Protein AF-A0A6J6EQ48-F1 (afdb_monomer_lite)

Radius of gyration: 20.59 Å; chains: 1; bounding box: 47×44×62 Å

pLDDT: mean 80.86, std 14.82, range [33.44, 96.44]

Organism: NCBI:txid449393

Sequence (228 aa):
MLDKAIVNAVLRVTPSAVLAGAPQIEVLQRLPYWIDGDTYVVQLGDLYSGENRRFVIDIPVPAMAALGLATIADITIEYLDLAQRQEISVSMPVNINVVPGDVASGRVPDPIVRAERLILEAQTAKSLAVEELRNGKIKEASGRLKGTAATLRREASLIPVTDERSAQSLEIIRAEADEIDVLAATAENEDIQYSSKRMTESYSRKTRSRNIRNQEIDPTINPDDYIN

Structure (mmCIF, N/CA/C/O backbone):
data_AF-A0A6J6EQ48-F1
#
_entry.id   AF-A0A6J6EQ48-F1
#
loop_
_atom_site.group_PDB
_atom_site.id
_atom_site.type_symbol
_atom_site.label_atom_id
_atom_site.label_alt_id
_atom_site.label_comp_id
_atom_site.label_asym_id
_atom_site.label_entity_id
_atom_site.label_seq_id
_atom_site.pdbx_PDB_ins_code
_atom_site.Cartn_x
_atom_site.Cartn_y
_atom_site.Cartn_z
_atom_site.occupancy
_atom_site.B_iso_or_equiv
_atom_site.auth_seq_id
_atom_site.auth_comp_id
_atom_site.auth_asym_id
_atom_site.auth_atom_id
_atom_site.pdbx_PDB_model_num
ATOM 1 N N . MET A 1 1 ? -20.145 14.637 -16.962 1.00 49.31 1 MET A N 1
ATOM 2 C CA . MET A 1 1 ? -18.816 15.115 -16.528 1.00 49.31 1 MET A CA 1
ATOM 3 C C . MET A 1 1 ? -18.637 14.714 -15.075 1.00 49.31 1 MET A C 1
ATOM 5 O O . MET A 1 1 ? -19.635 14.616 -14.376 1.00 49.31 1 MET A O 1
ATOM 9 N N . LEU A 1 2 ? -17.411 14.404 -14.653 1.00 57.38 2 LEU A N 1
ATOM 10 C CA . LEU A 1 2 ? -17.099 14.134 -13.249 1.00 57.38 2 LEU A CA 1
ATOM 11 C C . LEU A 1 2 ? -17.068 15.474 -12.509 1.00 57.38 2 LEU A C 1
ATOM 13 O O . LEU A 1 2 ? -16.137 16.254 -12.702 1.00 57.38 2 LEU A O 1
ATOM 17 N N . ASP A 1 3 ? -18.088 15.747 -11.700 1.00 82.06 3 ASP A N 1
ATOM 18 C CA . ASP A 1 3 ? -18.120 16.947 -10.867 1.00 82.06 3 ASP A CA 1
ATOM 19 C C . ASP A 1 3 ? -17.297 16.713 -9.600 1.00 82.06 3 ASP A C 1
ATOM 21 O O . ASP A 1 3 ? -17.358 15.642 -8.984 1.00 82.06 3 ASP A O 1
ATOM 25 N N . LYS A 1 4 ? -16.494 17.712 -9.222 1.00 85.44 4 LYS A N 1
ATOM 26 C CA . LYS A 1 4 ? -15.763 17.688 -7.953 1.00 85.44 4 LYS A CA 1
ATOM 27 C C . LYS A 1 4 ? -16.796 17.610 -6.826 1.00 85.44 4 LYS A C 1
ATOM 29 O O . LYS A 1 4 ? -17.676 18.464 -6.762 1.00 85.44 4 LYS A O 1
ATOM 34 N N . ALA A 1 5 ? -16.699 16.588 -5.980 1.00 87.69 5 ALA A N 1
ATOM 35 C CA . ALA A 1 5 ? -17.684 16.319 -4.933 1.00 87.69 5 ALA A CA 1
ATOM 36 C C . ALA A 1 5 ? -17.173 16.759 -3.558 1.00 87.69 5 ALA A C 1
ATOM 38 O O . ALA A 1 5 ? -17.905 17.394 -2.801 1.00 87.69 5 ALA A O 1
ATOM 39 N N . ILE A 1 6 ? -15.901 16.473 -3.269 1.00 90.75 6 ILE A N 1
ATOM 40 C CA . ILE A 1 6 ? -15.257 16.847 -2.009 1.00 90.75 6 ILE A CA 1
ATOM 41 C C . ILE A 1 6 ? -13.895 17.489 -2.261 1.00 90.75 6 ILE A C 1
ATOM 43 O O . ILE A 1 6 ? -13.199 17.162 -3.228 1.00 90.75 6 ILE A O 1
ATOM 47 N N . VAL A 1 7 ? -13.528 18.427 -1.393 1.00 92.75 7 VAL A N 1
ATOM 48 C CA . VAL A 1 7 ? -12.301 19.227 -1.509 1.00 92.75 7 VAL A CA 1
ATOM 49 C C . VAL A 1 7 ? -11.461 19.060 -0.262 1.00 92.75 7 VAL A C 1
ATOM 51 O O . VAL A 1 7 ? -12.002 18.951 0.839 1.00 92.75 7 VAL A O 1
ATOM 54 N N . ASN A 1 8 ? -10.141 19.100 -0.450 1.00 90.19 8 ASN A N 1
ATOM 55 C CA . ASN A 1 8 ? -9.173 19.128 0.642 1.00 90.19 8 ASN A CA 1
ATOM 56 C C . ASN A 1 8 ? -9.377 17.979 1.644 1.00 90.19 8 ASN A C 1
ATOM 58 O O . ASN A 1 8 ? -9.383 18.197 2.851 1.00 90.19 8 ASN A O 1
ATOM 62 N N . ALA A 1 9 ? -9.580 16.762 1.137 1.00 93.38 9 ALA A N 1
ATOM 63 C CA . ALA A 1 9 ? -9.682 15.593 1.988 1.00 93.38 9 ALA A CA 1
ATOM 64 C C . ALA A 1 9 ? -8.328 15.310 2.652 1.00 93.38 9 ALA A C 1
ATOM 66 O O . ALA A 1 9 ? -7.280 15.266 1.992 1.00 93.38 9 ALA A O 1
ATOM 67 N N . VAL A 1 10 ? -8.371 15.103 3.961 1.00 94.69 10 VAL A N 1
ATOM 68 C CA . VAL A 1 10 ? -7.231 14.823 4.826 1.00 94.69 10 VAL A CA 1
ATOM 69 C C . VAL A 1 10 ? -7.539 13.569 5.625 1.00 94.69 10 VAL A C 1
ATOM 71 O O . VAL A 1 10 ? -8.628 13.409 6.169 1.00 94.69 10 VAL A O 1
ATOM 74 N N . LEU A 1 11 ? -6.566 12.671 5.690 1.00 93.88 11 LEU A N 1
ATOM 75 C CA . LEU A 1 11 ? -6.608 11.477 6.517 1.00 93.88 11 LEU A CA 1
ATOM 76 C C . LEU A 1 11 ? -5.692 11.683 7.719 1.00 93.88 11 LEU A C 1
ATOM 78 O O . LEU A 1 11 ? -4.502 11.938 7.560 1.00 93.88 11 LEU A O 1
ATOM 82 N N . ARG A 1 12 ? -6.242 11.542 8.917 1.00 93.88 12 ARG A N 1
ATOM 83 C CA . ARG A 1 12 ? -5.520 11.572 10.184 1.00 93.88 12 ARG A CA 1
ATOM 84 C C . ARG A 1 12 ? -5.476 10.171 10.768 1.00 93.88 12 ARG A C 1
ATOM 86 O O . ARG A 1 12 ? -6.513 9.520 10.867 1.00 93.88 12 ARG A O 1
ATOM 93 N N . VAL A 1 13 ? -4.294 9.717 11.164 1.00 92.38 13 VAL A N 1
ATOM 94 C CA . VAL A 1 13 ? -4.116 8.459 11.894 1.00 92.38 13 VAL A CA 1
ATOM 95 C C . VAL A 1 13 ? -3.432 8.759 13.214 1.00 92.38 13 VAL A C 1
ATOM 97 O O . VAL A 1 13 ? -2.280 9.187 13.230 1.00 92.38 13 VAL A O 1
ATOM 100 N N . THR A 1 14 ? -4.139 8.540 14.314 1.00 91.88 14 THR A N 1
ATOM 101 C CA . THR A 1 14 ? -3.633 8.770 15.667 1.00 91.88 14 THR A CA 1
ATOM 102 C C . THR A 1 14 ? -3.380 7.414 16.323 1.00 91.88 14 THR A C 1
ATOM 104 O O . THR A 1 14 ? -4.340 6.720 16.658 1.00 91.88 14 THR A O 1
ATOM 107 N N . PRO A 1 15 ? -2.118 6.980 16.485 1.00 90.44 15 PRO A N 1
ATOM 108 C CA . PRO A 1 15 ? -1.777 5.772 17.221 1.00 90.44 15 PRO A CA 1
ATOM 109 C C . PRO A 1 15 ? -2.259 5.858 18.670 1.00 90.44 15 PRO A C 1
ATOM 111 O O . PRO A 1 15 ? -2.182 6.899 19.319 1.00 90.44 15 PRO A O 1
ATOM 114 N N . SER A 1 16 ? -2.713 4.731 19.204 1.00 88.62 16 SER A N 1
ATOM 115 C CA . SER A 1 16 ? -2.980 4.589 20.632 1.00 88.62 16 SER A CA 1
ATOM 116 C C . SER A 1 16 ? -1.672 4.519 21.426 1.00 88.62 16 SER A C 1
ATOM 118 O O . SER A 1 16 ? -0.626 4.118 20.909 1.00 88.62 16 SER A O 1
ATOM 120 N N . ALA A 1 17 ? -1.749 4.776 22.733 1.00 82.00 17 ALA A N 1
ATOM 121 C CA . ALA A 1 17 ? -0.614 4.616 23.644 1.00 82.00 17 ALA A CA 1
ATOM 122 C C . ALA A 1 17 ? -0.036 3.183 23.673 1.00 82.00 17 ALA A C 1
ATOM 124 O O . ALA A 1 17 ? 1.108 2.991 24.077 1.00 82.00 17 ALA A O 1
ATOM 125 N N . VAL A 1 18 ? -0.793 2.173 23.224 1.00 78.00 18 VAL A N 1
ATOM 126 C CA . VAL A 1 18 ? -0.324 0.779 23.124 1.00 78.00 18 VAL A CA 1
ATOM 127 C C . VAL A 1 18 ? 0.777 0.629 22.067 1.00 78.00 18 VAL A C 1
ATOM 129 O O . VAL A 1 18 ? 1.609 -0.270 22.168 1.00 78.00 18 VAL A O 1
ATOM 132 N N . LEU A 1 19 ? 0.821 1.530 21.082 1.00 75.94 19 LEU A N 1
ATOM 133 C CA . LEU A 1 19 ? 1.861 1.581 20.054 1.00 75.94 19 LEU A CA 1
ATOM 134 C C . LEU A 1 19 ? 3.055 2.469 20.443 1.00 75.94 19 LEU A C 1
ATOM 136 O O . LEU A 1 19 ? 3.906 2.746 19.599 1.00 75.94 19 LEU A O 1
ATOM 140 N N . ALA A 1 20 ? 3.153 2.923 21.698 1.00 63.72 20 ALA A N 1
ATOM 141 C CA . ALA A 1 20 ? 4.255 3.773 22.138 1.00 63.72 20 ALA A CA 1
ATOM 142 C C . ALA A 1 20 ? 5.621 3.113 21.862 1.00 63.72 20 ALA A C 1
ATOM 144 O O . ALA A 1 20 ? 5.919 2.024 22.351 1.00 63.72 20 ALA A O 1
ATOM 145 N N . GLY A 1 21 ? 6.458 3.784 21.063 1.00 61.62 21 GLY A N 1
ATOM 146 C CA . GLY A 1 21 ? 7.788 3.300 20.679 1.00 61.62 21 GLY A CA 1
ATOM 147 C C . GLY A 1 21 ? 7.814 2.232 19.575 1.00 61.62 21 GLY A C 1
ATOM 148 O O . GLY A 1 21 ? 8.904 1.798 19.199 1.00 61.62 21 GLY A O 1
ATOM 149 N N . ALA A 1 22 ? 6.662 1.817 19.036 1.00 60.59 22 ALA A N 1
ATOM 150 C CA . ALA A 1 22 ? 6.603 1.002 17.824 1.00 60.59 22 ALA A CA 1
ATOM 151 C C . ALA A 1 22 ? 7.085 1.822 16.605 1.00 60.59 22 ALA A C 1
ATOM 153 O O . ALA A 1 22 ? 7.037 3.057 16.644 1.00 60.59 22 ALA A O 1
ATOM 154 N N . PRO A 1 23 ? 7.586 1.175 15.530 1.00 57.38 23 PRO A N 1
ATOM 155 C CA . PRO A 1 23 ? 7.996 1.902 14.338 1.00 57.38 23 PRO A CA 1
ATOM 156 C C . PRO A 1 23 ? 6.855 2.777 13.802 1.00 57.38 23 PRO A C 1
ATOM 158 O O . PRO A 1 23 ? 5.675 2.514 14.014 1.00 57.38 23 PRO A O 1
ATOM 161 N N . GLN A 1 24 ? 7.237 3.859 13.137 1.00 68.19 24 GLN A N 1
ATOM 162 C CA . GLN A 1 24 ? 6.316 4.870 12.633 1.00 68.19 24 GLN A CA 1
ATOM 163 C C . GLN A 1 24 ? 5.349 4.265 11.597 1.00 68.19 24 GLN A C 1
ATOM 165 O O . GLN A 1 24 ? 5.720 3.340 10.875 1.00 68.19 24 GLN A O 1
ATOM 170 N N . ILE A 1 25 ? 4.125 4.794 11.522 1.00 73.69 25 ILE A N 1
ATOM 171 C CA . ILE A 1 25 ? 3.141 4.408 10.502 1.00 73.69 25 ILE A CA 1
ATOM 172 C C . ILE A 1 25 ? 3.729 4.645 9.107 1.00 73.69 25 ILE A C 1
ATOM 174 O O . ILE A 1 25 ? 4.231 5.735 8.821 1.00 73.69 25 ILE A O 1
ATOM 178 N N . GLU A 1 26 ? 3.632 3.649 8.226 1.00 74.69 26 GLU A N 1
ATOM 179 C CA . GLU A 1 26 ? 4.102 3.767 6.846 1.00 74.69 26 GLU A CA 1
ATOM 180 C C . GLU A 1 26 ? 2.921 3.976 5.890 1.00 74.69 26 GLU A C 1
ATOM 182 O O . GLU A 1 26 ? 2.023 3.139 5.766 1.00 74.69 26 GLU A O 1
ATOM 187 N N . VAL A 1 27 ? 2.929 5.118 5.195 1.00 75.94 27 VAL A N 1
ATOM 188 C CA . VAL A 1 27 ? 1.984 5.412 4.112 1.00 75.94 27 VAL A CA 1
ATOM 189 C C . VAL A 1 27 ? 2.570 4.880 2.814 1.00 75.94 27 VAL A C 1
ATOM 191 O O . VAL A 1 27 ? 3.432 5.509 2.194 1.00 75.94 27 VAL A O 1
ATOM 194 N N . LEU A 1 28 ? 2.072 3.730 2.369 1.00 69.25 28 LEU A N 1
ATOM 195 C CA . LEU A 1 28 ? 2.638 3.037 1.213 1.00 69.25 28 LEU A CA 1
ATOM 196 C C . LEU A 1 28 ? 2.406 3.796 -0.113 1.00 69.25 28 LEU A C 1
ATOM 198 O O . LEU A 1 28 ? 3.147 3.615 -1.078 1.00 69.25 28 LEU A O 1
ATOM 202 N N . GLN A 1 29 ? 1.410 4.690 -0.176 1.00 69.25 29 GLN A N 1
ATOM 203 C CA . GLN A 1 29 ? 1.037 5.431 -1.393 1.00 69.25 29 GLN A CA 1
ATOM 204 C C . GLN A 1 29 ? 1.851 6.705 -1.717 1.00 69.25 29 GLN A C 1
ATOM 206 O O . GLN A 1 29 ? 1.398 7.481 -2.552 1.00 69.25 29 GLN A O 1
ATOM 211 N N . ARG A 1 30 ? 3.023 6.974 -1.118 1.00 71.25 30 ARG A N 1
ATOM 212 C CA . ARG A 1 30 ? 3.840 8.204 -1.359 1.00 71.25 30 ARG A CA 1
ATOM 213 C C . ARG A 1 30 ? 3.030 9.515 -1.454 1.00 71.25 30 ARG A C 1
ATOM 215 O O . ARG A 1 30 ? 3.404 10.446 -2.172 1.00 71.25 30 ARG A O 1
ATOM 222 N N . LEU A 1 31 ? 1.908 9.583 -0.744 1.00 81.88 31 LEU A N 1
ATOM 223 C CA . LEU A 1 31 ? 1.119 10.799 -0.627 1.00 81.88 31 LEU A CA 1
ATOM 224 C C . LEU A 1 31 ? 1.860 11.767 0.293 1.00 81.88 31 LEU A C 1
ATOM 226 O O . LEU A 1 31 ? 2.569 11.310 1.191 1.00 81.88 31 LEU A O 1
ATOM 230 N N . PRO A 1 32 ? 1.714 13.089 0.105 1.00 85.56 32 PRO A N 1
ATOM 231 C CA . PRO A 1 32 ? 2.263 14.047 1.048 1.00 85.56 32 PRO A CA 1
ATOM 232 C C . PRO A 1 32 ? 1.699 13.775 2.441 1.00 85.56 32 PRO A C 1
ATOM 234 O O . PRO A 1 32 ? 0.480 13.735 2.624 1.00 85.56 32 PRO A O 1
ATOM 237 N N . TYR A 1 33 ? 2.585 13.589 3.411 1.00 88.50 33 TYR A N 1
ATOM 238 C CA . TYR A 1 33 ? 2.204 13.406 4.800 1.00 88.50 33 TYR A CA 1
ATOM 239 C C . TYR A 1 33 ? 3.188 14.110 5.728 1.00 88.50 33 TYR A C 1
ATOM 241 O O . TYR A 1 33 ? 4.334 14.378 5.361 1.00 88.50 33 TYR A O 1
ATOM 249 N N . TRP A 1 34 ? 2.724 14.418 6.931 1.00 89.88 34 TRP A N 1
ATOM 250 C CA . TRP A 1 34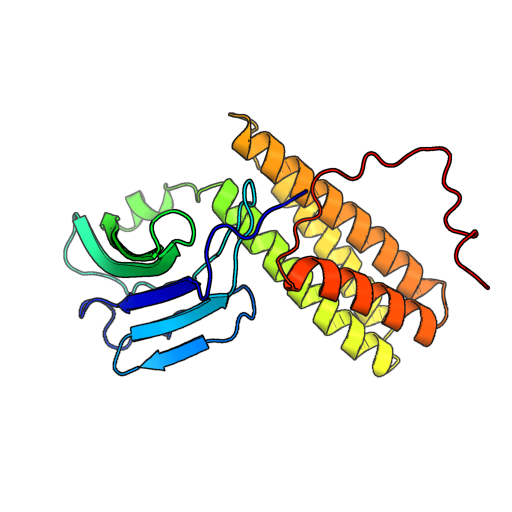 ? 3.534 14.950 8.018 1.00 89.88 34 TRP A CA 1
ATOM 251 C C . TRP A 1 34 ? 3.011 14.428 9.356 1.00 89.88 34 TRP A C 1
ATOM 253 O O . TRP A 1 34 ? 1.985 13.749 9.414 1.00 89.88 34 TRP A O 1
ATOM 263 N N . ILE A 1 35 ? 3.739 14.723 10.429 1.00 89.44 35 ILE A N 1
ATOM 264 C CA . ILE A 1 35 ? 3.372 14.339 11.791 1.00 89.44 35 ILE A CA 1
ATOM 265 C C . ILE A 1 35 ? 3.034 15.607 12.573 1.00 89.44 35 ILE A C 1
ATOM 267 O O . ILE A 1 35 ? 3.789 16.579 12.543 1.00 89.44 35 ILE A O 1
ATOM 271 N N . ASP A 1 36 ? 1.893 15.582 13.252 1.00 90.44 36 ASP A N 1
ATOM 272 C CA . ASP A 1 36 ? 1.378 16.630 14.127 1.00 90.44 36 ASP A CA 1
ATOM 273 C C . ASP A 1 36 ? 1.155 16.039 15.529 1.00 90.44 36 ASP A C 1
ATOM 275 O O . ASP A 1 36 ? 0.194 15.303 15.774 1.00 90.44 36 ASP A O 1
ATOM 279 N N . GLY A 1 37 ? 2.108 16.278 16.436 1.00 88.56 37 GLY A N 1
ATOM 280 C CA . GLY A 1 37 ? 2.185 15.569 17.717 1.00 88.56 37 GLY A CA 1
ATOM 281 C C . GLY A 1 37 ? 2.402 14.069 17.504 1.00 88.56 37 GLY A C 1
ATOM 282 O O . GLY A 1 37 ? 3.399 13.674 16.906 1.00 88.56 37 GLY A O 1
ATOM 283 N N . ASP A 1 38 ? 1.450 13.252 17.956 1.00 86.06 38 ASP A N 1
ATOM 284 C CA . ASP A 1 38 ? 1.431 11.802 17.710 1.00 86.06 38 ASP A CA 1
ATOM 285 C C . ASP A 1 38 ? 0.585 11.418 16.478 1.00 86.06 38 ASP A C 1
ATOM 287 O O . ASP A 1 38 ? 0.489 10.246 16.132 1.00 86.06 38 ASP A O 1
ATOM 291 N N . THR A 1 39 ? -0.052 12.378 15.798 1.00 89.75 39 THR A N 1
ATOM 292 C CA . THR A 1 39 ? -0.976 12.103 14.687 1.00 89.75 39 THR A CA 1
ATOM 293 C C . THR A 1 39 ? -0.284 12.223 13.335 1.00 89.75 39 THR A C 1
ATOM 295 O O . THR A 1 39 ? 0.296 13.256 13.008 1.00 89.75 39 THR A O 1
ATOM 298 N N . TYR A 1 40 ? -0.415 11.197 12.499 1.00 90.38 40 TYR A N 1
ATOM 299 C CA . TYR A 1 40 ? -0.014 11.249 11.096 1.00 90.38 40 TYR A CA 1
ATOM 300 C C . TYR A 1 40 ? -1.105 11.915 10.286 1.00 90.38 40 TYR A C 1
ATOM 302 O O . TYR A 1 40 ? -2.259 11.498 10.344 1.00 90.38 40 TYR A O 1
ATOM 310 N N . VAL A 1 41 ? -0.737 12.916 9.500 1.00 92.31 41 VAL A N 1
ATOM 311 C CA . VAL A 1 41 ? -1.658 13.640 8.633 1.00 92.31 41 VAL A CA 1
ATOM 312 C C . VAL A 1 41 ? -1.248 13.404 7.189 1.00 92.31 41 VAL A C 1
ATOM 314 O O . VAL A 1 41 ? -0.131 13.730 6.799 1.00 92.31 41 VAL A O 1
ATOM 317 N N . VAL A 1 42 ? -2.144 12.816 6.402 1.00 91.38 42 VAL A N 1
ATOM 318 C CA . VAL A 1 42 ? -1.941 12.455 4.998 1.00 91.38 42 VAL A CA 1
ATOM 319 C C . VAL A 1 42 ? -2.884 13.282 4.136 1.00 91.38 42 VAL A C 1
ATOM 321 O O . VAL A 1 42 ? -4.106 13.228 4.290 1.00 91.38 42 VAL A O 1
ATOM 324 N N . GLN A 1 43 ? -2.321 14.033 3.194 1.00 90.94 43 GLN A N 1
ATOM 325 C CA . GLN A 1 43 ? -3.099 14.843 2.268 1.00 90.94 43 GLN A CA 1
ATOM 326 C C . GLN A 1 43 ? -3.657 13.962 1.145 1.00 90.94 43 GLN A C 1
ATOM 328 O O . GLN A 1 43 ? -2.906 13.477 0.295 1.00 90.94 43 GLN A O 1
ATOM 333 N N . LEU A 1 44 ? -4.981 13.790 1.106 1.00 89.12 44 LEU A N 1
ATOM 334 C CA . LEU A 1 44 ? -5.656 13.034 0.047 1.00 89.12 44 LEU A CA 1
ATOM 335 C C . LEU A 1 44 ? -6.057 13.930 -1.133 1.00 89.12 44 LEU A C 1
ATOM 337 O O . LEU A 1 44 ? -6.120 13.454 -2.265 1.00 89.12 44 LEU A O 1
ATOM 341 N N . GLY A 1 45 ? -6.300 15.222 -0.888 1.00 90.00 45 GLY A N 1
ATOM 342 C CA . GLY A 1 45 ? -6.680 16.198 -1.915 1.00 90.00 45 GLY A CA 1
ATOM 343 C C . GLY A 1 45 ? -8.165 16.136 -2.280 1.00 90.00 45 GLY A C 1
ATOM 344 O O . GLY A 1 45 ? -9.002 15.806 -1.451 1.00 90.00 45 GLY A O 1
ATOM 345 N N . ASP A 1 46 ? -8.510 16.475 -3.518 1.00 90.75 46 ASP A N 1
ATOM 346 C CA . ASP A 1 46 ? -9.912 16.545 -3.957 1.00 90.75 46 ASP A CA 1
ATOM 347 C C . ASP A 1 46 ? -10.385 15.197 -4.505 1.00 90.75 46 ASP A C 1
ATOM 349 O O . ASP A 1 46 ? -9.595 14.511 -5.161 1.00 90.75 46 ASP A O 1
ATOM 353 N N . LEU A 1 47 ? -11.657 14.839 -4.299 1.00 87.62 47 LEU A N 1
ATOM 354 C CA . LEU A 1 47 ? -12.277 13.673 -4.939 1.00 87.62 47 LEU A CA 1
ATOM 355 C C . LEU A 1 47 ? -13.500 14.084 -5.768 1.00 87.62 47 LEU A C 1
ATOM 357 O O . LEU A 1 47 ? -14.230 15.031 -5.452 1.00 87.62 47 LEU A O 1
ATOM 361 N N . TYR A 1 48 ? -13.715 13.346 -6.850 1.00 87.94 48 TYR A N 1
ATOM 362 C CA . TYR A 1 48 ? -14.800 13.566 -7.800 1.00 87.94 48 TYR A CA 1
ATOM 363 C C . TYR A 1 48 ? -15.946 12.577 -7.576 1.00 87.94 48 TYR A C 1
ATOM 365 O O . TYR A 1 48 ? -15.767 11.500 -7.010 1.00 87.94 48 TYR A O 1
ATOM 373 N N . SER A 1 49 ? -17.145 12.940 -8.026 1.00 82.50 49 SER A N 1
ATOM 374 C CA . SER A 1 49 ? -18.317 12.068 -7.925 1.00 82.50 49 SER A CA 1
ATOM 375 C C . SER A 1 49 ? -18.069 10.722 -8.617 1.00 82.50 49 SER A C 1
ATOM 377 O O . SER A 1 49 ? -17.605 10.687 -9.753 1.00 82.50 49 SER A O 1
ATOM 379 N N . GLY A 1 50 ? -18.358 9.612 -7.934 1.00 80.94 50 GLY A N 1
ATOM 380 C CA . GLY A 1 50 ? -18.110 8.254 -8.436 1.00 80.94 50 GLY A CA 1
ATOM 381 C C . GLY A 1 50 ? -16.653 7.780 -8.347 1.00 80.94 50 GLY A C 1
ATOM 382 O O . GLY A 1 50 ? -16.371 6.631 -8.685 1.00 80.94 50 GLY A O 1
ATOM 383 N N . GLU A 1 51 ? -15.726 8.617 -7.874 1.00 79.62 51 GLU A N 1
ATOM 384 C CA . GLU A 1 51 ? -14.343 8.211 -7.637 1.00 79.62 51 GLU A CA 1
ATOM 385 C C . GLU A 1 51 ? -14.236 7.326 -6.387 1.00 79.62 51 GLU A C 1
ATOM 387 O O . GLU A 1 51 ? -14.803 7.623 -5.337 1.00 79.62 51 GLU A O 1
ATOM 392 N N . ASN A 1 52 ? -13.458 6.246 -6.487 1.00 77.69 52 ASN A N 1
ATOM 393 C CA . ASN A 1 52 ? -13.089 5.411 -5.349 1.00 77.69 52 ASN A CA 1
ATOM 394 C C . ASN A 1 52 ? -11.565 5.423 -5.194 1.00 77.69 52 ASN A C 1
ATOM 396 O O . ASN A 1 52 ? -10.843 5.008 -6.105 1.00 77.69 52 ASN A O 1
ATOM 400 N N . ARG A 1 53 ? -11.087 5.892 -4.036 1.00 78.25 53 ARG A N 1
ATOM 401 C CA . ARG A 1 53 ? -9.669 5.855 -3.670 1.00 78.25 53 ARG A CA 1
ATOM 402 C C . ARG A 1 53 ? -9.426 4.842 -2.565 1.00 78.25 53 ARG A C 1
ATOM 404 O O . ARG A 1 53 ? -10.150 4.798 -1.574 1.00 78.25 53 ARG A O 1
ATOM 411 N N . ARG A 1 54 ? -8.361 4.064 -2.740 1.00 79.44 54 ARG A N 1
ATOM 412 C CA . ARG A 1 54 ? -7.872 3.089 -1.766 1.00 79.44 54 ARG A CA 1
ATOM 413 C C . ARG A 1 54 ? -6.521 3.543 -1.240 1.00 79.44 54 ARG A C 1
ATOM 415 O O . ARG A 1 54 ? -5.675 3.999 -2.009 1.00 79.44 54 ARG A O 1
ATOM 422 N N . PHE A 1 55 ? -6.336 3.385 0.062 1.00 80.19 55 PHE A N 1
ATOM 423 C CA . PHE A 1 55 ? -5.102 3.708 0.764 1.00 80.19 55 PHE A CA 1
ATOM 424 C C . PHE A 1 55 ? -4.705 2.514 1.624 1.00 80.19 55 PHE A C 1
ATOM 426 O O . PHE A 1 55 ? -5.564 1.764 2.086 1.00 80.19 55 PHE A O 1
ATOM 433 N N . VAL A 1 56 ? -3.405 2.324 1.807 1.00 83.62 56 VAL A N 1
ATOM 434 C CA . VAL A 1 56 ? -2.825 1.232 2.575 1.00 83.62 56 VAL A CA 1
ATOM 435 C C . VAL A 1 56 ? -1.842 1.853 3.543 1.00 83.62 56 VAL A C 1
ATOM 437 O O . VAL A 1 56 ? -0.959 2.626 3.169 1.00 83.62 56 VAL A O 1
ATOM 440 N N . ILE A 1 57 ? -2.056 1.523 4.803 1.00 85.75 57 ILE A N 1
ATOM 441 C CA . ILE A 1 57 ? -1.309 2.050 5.922 1.00 85.75 57 ILE A CA 1
ATOM 442 C C . ILE A 1 57 ? -0.772 0.841 6.662 1.00 85.75 57 ILE A C 1
ATOM 444 O O . ILE A 1 57 ? -1.556 0.015 7.134 1.00 85.75 57 ILE A O 1
ATOM 448 N N . ASP A 1 58 ? 0.545 0.745 6.756 1.00 86.81 58 ASP A N 1
ATOM 449 C CA . ASP A 1 58 ? 1.180 -0.276 7.572 1.00 86.81 58 ASP A CA 1
ATOM 450 C C . ASP A 1 58 ? 1.357 0.277 8.989 1.00 86.81 58 ASP A C 1
ATOM 452 O O . ASP A 1 58 ? 2.027 1.288 9.213 1.00 86.81 58 ASP A O 1
ATOM 456 N N . ILE A 1 59 ? 0.716 -0.390 9.952 1.00 87.69 59 ILE A N 1
ATOM 457 C CA . ILE A 1 59 ? 0.792 -0.057 11.375 1.00 87.69 59 ILE A CA 1
ATOM 458 C C . ILE A 1 59 ? 1.512 -1.210 12.080 1.00 87.69 59 ILE A C 1
ATOM 460 O O . ILE A 1 59 ? 0.920 -2.280 12.258 1.00 87.69 59 ILE A O 1
ATOM 464 N N . PRO A 1 60 ? 2.783 -1.045 12.472 1.00 85.62 60 PRO A N 1
ATOM 465 C CA . PRO A 1 60 ? 3.508 -2.096 13.165 1.00 85.62 60 PRO A CA 1
ATOM 466 C C . PRO A 1 60 ? 2.985 -2.223 14.597 1.00 85.62 60 PRO A C 1
ATOM 468 O O . PRO A 1 60 ? 3.033 -1.283 15.388 1.00 85.62 60 PRO A O 1
ATOM 471 N N . VAL A 1 61 ? 2.492 -3.411 14.939 1.00 86.06 61 VAL A N 1
ATOM 472 C CA . VAL A 1 61 ? 1.948 -3.701 16.269 1.00 86.06 61 VAL A CA 1
ATOM 473 C C . VAL A 1 61 ? 2.973 -4.513 17.068 1.00 86.06 61 VAL A C 1
ATOM 475 O O . VAL A 1 61 ? 3.360 -5.596 16.618 1.00 86.06 61 VAL A O 1
ATOM 478 N N . PRO A 1 62 ? 3.432 -4.032 18.239 1.00 84.12 62 PRO A N 1
ATOM 479 C CA . PRO A 1 62 ? 4.336 -4.792 19.094 1.00 84.12 62 PRO A CA 1
ATOM 480 C C . PRO A 1 62 ? 3.624 -5.998 19.722 1.00 84.12 62 PRO A C 1
ATOM 482 O O . PRO A 1 62 ? 2.397 -6.082 19.757 1.00 84.12 62 PRO A O 1
ATOM 485 N N . ALA A 1 63 ? 4.398 -6.940 20.267 1.00 82.81 63 ALA A N 1
ATOM 486 C CA . ALA A 1 63 ? 3.826 -8.038 21.038 1.00 82.81 63 ALA A CA 1
ATOM 487 C C . ALA A 1 63 ? 3.060 -7.491 22.254 1.00 82.81 63 ALA A C 1
ATOM 489 O O . ALA A 1 63 ? 3.597 -6.713 23.043 1.00 82.81 63 ALA A O 1
ATOM 490 N N . MET A 1 64 ? 1.810 -7.920 22.413 1.00 83.81 64 MET A N 1
ATOM 491 C CA . MET A 1 64 ? 0.935 -7.462 23.487 1.00 83.81 64 MET A CA 1
ATOM 492 C C . MET A 1 64 ? 0.714 -8.557 24.527 1.00 83.81 64 MET A C 1
ATOM 494 O O . MET A 1 64 ? 0.401 -9.696 24.188 1.00 83.81 64 MET A O 1
ATOM 498 N N . ALA A 1 65 ? 0.849 -8.196 25.804 1.00 81.50 65 ALA A N 1
ATOM 499 C CA . ALA A 1 65 ? 0.672 -9.126 26.919 1.00 81.50 65 ALA A CA 1
ATOM 500 C C . ALA A 1 65 ? -0.806 -9.433 27.221 1.00 81.50 65 ALA A C 1
ATOM 502 O O . ALA A 1 65 ? -1.133 -10.529 27.673 1.00 81.50 65 ALA A O 1
ATOM 503 N N . ALA A 1 66 ? -1.700 -8.469 26.986 1.00 84.94 66 ALA A N 1
ATOM 504 C CA . ALA A 1 66 ? -3.130 -8.636 27.209 1.00 84.94 66 ALA A CA 1
ATOM 505 C C . ALA A 1 66 ? -3.796 -9.254 25.972 1.00 84.94 66 ALA A C 1
ATOM 507 O O . ALA A 1 66 ? -3.729 -8.692 24.879 1.00 84.94 66 ALA A O 1
ATOM 508 N N . LEU A 1 67 ? -4.447 -10.402 26.162 1.00 88.44 67 LEU A N 1
ATOM 509 C CA . LEU A 1 67 ? -5.293 -11.024 25.145 1.00 88.44 67 LEU A CA 1
ATOM 510 C C . LEU A 1 67 ? -6.638 -10.290 25.038 1.00 88.44 67 LEU A C 1
ATOM 512 O O . LEU A 1 67 ? -7.128 -9.734 26.021 1.00 88.44 67 LEU A O 1
ATOM 516 N N . GLY A 1 68 ? -7.264 -10.363 23.863 1.00 89.38 68 GLY A N 1
ATOM 517 C CA . GLY A 1 68 ? -8.577 -9.783 23.589 1.00 89.38 68 GLY A CA 1
ATOM 518 C C . GLY A 1 68 ? -8.539 -8.567 22.664 1.00 89.38 68 GLY A C 1
ATOM 519 O O . GLY A 1 68 ? -7.552 -8.308 21.973 1.00 89.38 68 GLY A O 1
ATOM 520 N N . LEU A 1 69 ? -9.662 -7.847 22.617 1.00 91.75 69 LEU A N 1
ATOM 521 C CA . LEU A 1 69 ? -9.836 -6.678 21.759 1.00 91.75 69 LEU A CA 1
ATOM 522 C C . LEU A 1 69 ? -8.987 -5.506 22.264 1.00 91.75 69 LEU A C 1
ATOM 524 O O . LEU A 1 69 ? -9.071 -5.140 23.435 1.00 91.75 69 LEU A O 1
ATOM 528 N N . ALA A 1 70 ? -8.229 -4.886 21.367 1.00 90.75 70 ALA A N 1
ATOM 529 C CA . ALA A 1 70 ? -7.482 -3.670 21.644 1.00 90.75 70 ALA A CA 1
ATOM 530 C C . ALA A 1 70 ? -7.579 -2.696 20.475 1.00 90.75 70 ALA A C 1
ATOM 532 O O . ALA A 1 70 ? -7.467 -3.089 19.313 1.00 90.75 70 ALA A O 1
ATOM 533 N N . THR A 1 71 ? -7.753 -1.419 20.792 1.00 91.88 71 THR A N 1
ATOM 534 C CA . THR A 1 71 ? -7.682 -0.332 19.817 1.00 91.88 71 THR A CA 1
ATOM 535 C C . THR A 1 71 ? -6.230 0.088 19.666 1.00 91.88 71 THR A C 1
ATOM 537 O O . THR A 1 71 ? -5.576 0.397 20.660 1.00 91.88 71 THR A O 1
ATOM 540 N N . ILE A 1 72 ? -5.723 0.075 18.435 1.00 91.25 72 ILE A N 1
ATOM 541 C CA . ILE A 1 72 ? -4.324 0.409 18.145 1.00 91.25 72 ILE A CA 1
ATOM 542 C C . ILE A 1 72 ? -4.156 1.804 17.561 1.00 91.25 72 ILE A C 1
ATOM 544 O O . ILE A 1 72 ? -3.092 2.388 17.735 1.00 91.25 72 ILE A O 1
ATOM 548 N N . ALA A 1 73 ? -5.182 2.348 16.912 1.00 92.00 73 ALA A N 1
ATOM 549 C CA . ALA A 1 73 ? -5.181 3.691 16.351 1.00 92.00 73 ALA A CA 1
ATOM 550 C C . ALA A 1 73 ? -6.617 4.174 16.123 1.00 92.00 73 ALA A C 1
ATOM 552 O O . ALA A 1 73 ? -7.522 3.356 15.984 1.00 92.00 73 ALA A O 1
ATOM 553 N N . ASP A 1 74 ? -6.798 5.480 16.000 1.00 93.19 74 ASP A N 1
ATOM 554 C CA . ASP A 1 74 ? -8.009 6.100 15.476 1.00 93.19 74 ASP A CA 1
ATOM 555 C C . ASP A 1 74 ? -7.718 6.681 14.092 1.00 93.19 74 ASP A C 1
ATOM 557 O O . ASP A 1 74 ? -6.722 7.379 13.890 1.00 93.19 74 ASP A O 1
ATOM 561 N N . ILE A 1 75 ? -8.582 6.381 13.123 1.00 94.06 75 ILE A N 1
ATOM 562 C CA . ILE A 1 75 ? -8.527 6.953 11.779 1.00 94.06 75 ILE A CA 1
ATOM 563 C C . ILE A 1 75 ? -9.638 7.985 11.654 1.00 94.06 75 ILE A C 1
ATOM 565 O O . ILE A 1 75 ? -10.801 7.661 11.872 1.00 94.06 75 ILE A O 1
ATOM 569 N N . THR A 1 76 ? -9.295 9.203 11.247 1.00 96.12 76 THR A N 1
ATOM 570 C CA . THR A 1 76 ? -10.262 10.259 10.938 1.00 96.12 76 THR A CA 1
ATOM 571 C C . THR A 1 76 ? -10.065 10.756 9.514 1.00 96.12 76 THR A C 1
ATOM 573 O O . THR A 1 76 ? -8.943 11.039 9.108 1.00 96.12 76 THR A O 1
ATOM 576 N N . ILE A 1 77 ? -11.146 10.867 8.745 1.00 95.25 77 ILE A N 1
ATOM 577 C CA . ILE A 1 77 ? -11.145 11.519 7.434 1.00 95.25 77 ILE A CA 1
ATOM 578 C C . ILE A 1 77 ? -11.912 12.831 7.558 1.00 95.25 77 ILE A C 1
ATOM 580 O O . ILE A 1 77 ? -13.084 12.832 7.931 1.00 95.25 77 ILE A O 1
ATOM 584 N N . GLU A 1 78 ? -11.248 13.928 7.218 1.00 96.12 78 GLU A N 1
ATOM 585 C CA . GLU A 1 78 ? -11.788 15.287 7.229 1.00 96.12 78 GLU A CA 1
ATOM 586 C C . GLU A 1 78 ? -11.850 15.807 5.794 1.00 96.12 78 GLU A C 1
ATOM 588 O O . GLU A 1 78 ? -10.902 15.620 5.034 1.00 96.12 78 GLU A O 1
ATOM 593 N N . TYR A 1 79 ? -12.955 16.429 5.391 1.00 95.19 79 TYR A N 1
ATOM 594 C CA . TYR A 1 79 ? -13.099 17.002 4.050 1.00 95.19 79 TYR A CA 1
ATOM 595 C C . TYR A 1 79 ? -14.181 18.082 4.002 1.00 95.19 79 TYR A C 1
ATOM 597 O O . TYR A 1 79 ? -15.063 18.132 4.855 1.00 95.19 79 TYR A O 1
ATOM 605 N N . LEU A 1 80 ? -14.150 18.920 2.963 1.00 96.00 80 LEU A N 1
ATOM 606 C CA . LEU A 1 80 ? -15.239 19.843 2.644 1.00 96.00 80 LEU A CA 1
ATOM 607 C C . LEU A 1 80 ? -16.198 19.190 1.642 1.00 96.00 80 LEU A C 1
ATOM 609 O O . LEU A 1 80 ? -15.811 18.929 0.500 1.00 96.00 80 LEU A O 1
ATOM 613 N N . ASP A 1 81 ? -17.447 18.964 2.049 1.00 93.62 81 ASP A N 1
ATOM 614 C CA . ASP A 1 81 ? -18.531 18.559 1.151 1.00 93.62 81 ASP A CA 1
ATOM 615 C C . ASP A 1 81 ? -19.039 19.783 0.377 1.00 93.62 81 ASP A C 1
ATOM 617 O O . ASP A 1 81 ? -19.494 20.766 0.968 1.00 93.62 81 ASP A O 1
ATOM 621 N N . LEU A 1 82 ? -18.969 19.740 -0.956 1.00 91.75 82 LEU A N 1
ATOM 622 C CA . LEU A 1 82 ? -19.399 20.852 -1.806 1.00 91.75 82 LEU A CA 1
ATOM 623 C C . LEU A 1 82 ? -20.918 20.961 -1.964 1.00 91.75 82 LEU A C 1
ATOM 625 O O . LEU A 1 82 ? -21.422 22.066 -2.185 1.00 91.75 82 LEU A O 1
ATOM 629 N N . ALA A 1 83 ? -21.647 19.852 -1.856 1.00 89.94 83 ALA A N 1
ATOM 630 C CA . ALA A 1 83 ? -23.101 19.847 -1.940 1.00 89.94 83 ALA A CA 1
ATOM 631 C C . ALA A 1 83 ? -23.714 20.466 -0.679 1.00 89.94 83 ALA A C 1
ATOM 633 O O . ALA A 1 83 ? -24.627 21.288 -0.773 1.00 89.94 83 ALA A O 1
ATOM 634 N N . GLN A 1 84 ? -23.174 20.115 0.491 1.00 91.12 84 GLN A N 1
ATOM 635 C CA . GLN A 1 84 ? -23.649 20.618 1.785 1.00 91.12 84 GLN A CA 1
ATOM 636 C C . GLN A 1 84 ? -22.948 21.908 2.232 1.00 91.12 84 GLN A C 1
ATOM 638 O O . GLN A 1 84 ? -23.476 22.629 3.077 1.00 91.12 84 GLN A O 1
ATOM 643 N N . ARG A 1 85 ? -21.791 22.231 1.637 1.00 92.12 85 ARG A N 1
ATOM 644 C CA . ARG A 1 85 ? -20.914 23.359 2.010 1.00 92.12 85 ARG A CA 1
ATOM 645 C C . ARG A 1 85 ? -20.493 23.303 3.475 1.00 92.12 85 ARG A C 1
ATOM 647 O O . ARG A 1 85 ? -20.460 24.326 4.159 1.00 92.12 85 ARG A O 1
ATOM 654 N N . GLN A 1 86 ? -20.192 22.100 3.943 1.00 94.94 86 GLN A N 1
ATOM 655 C CA . GLN A 1 86 ? -19.855 21.841 5.331 1.00 94.94 86 GLN A CA 1
ATOM 656 C C . GLN A 1 86 ? -18.601 20.978 5.417 1.00 94.94 86 GLN A C 1
ATOM 658 O O . GLN A 1 86 ? -18.367 20.104 4.581 1.00 94.94 86 GLN A O 1
ATOM 663 N N . GLU A 1 87 ? -17.800 21.236 6.444 1.00 95.00 87 GLU A N 1
ATOM 664 C CA . GLU A 1 87 ? -16.729 20.334 6.841 1.00 95.00 87 GLU A CA 1
ATOM 665 C C . GLU A 1 87 ? -17.326 19.080 7.478 1.00 95.00 87 GLU A C 1
ATOM 667 O O . GLU A 1 87 ? -18.104 19.148 8.433 1.00 95.00 87 GLU A O 1
ATOM 672 N N . ILE A 1 88 ? -16.957 17.930 6.932 1.00 96.44 88 ILE A N 1
ATOM 673 C CA . ILE A 1 88 ? -17.342 16.624 7.439 1.00 96.44 88 ILE A CA 1
ATOM 674 C C . ILE A 1 88 ? -16.104 15.974 8.042 1.00 96.44 88 ILE A C 1
ATOM 676 O O . ILE A 1 88 ? -15.033 15.971 7.438 1.00 96.44 88 ILE A O 1
ATOM 680 N N . SER A 1 89 ? -16.277 15.400 9.231 1.00 96.44 89 SER A N 1
ATOM 681 C CA . SER A 1 89 ? -15.275 14.582 9.906 1.00 96.44 89 SER A CA 1
ATOM 682 C C . SER A 1 89 ? -15.880 13.218 10.218 1.00 96.44 89 SER A C 1
ATOM 684 O O . SER A 1 89 ? -16.965 13.125 10.797 1.00 96.44 89 SER A O 1
ATOM 686 N N . VAL A 1 90 ? -15.204 12.158 9.783 1.00 95.44 90 VAL A N 1
ATOM 687 C CA . VAL A 1 90 ? -15.613 10.768 10.003 1.00 95.44 90 VAL A CA 1
ATOM 688 C C . VAL A 1 90 ? -14.485 10.044 10.713 1.00 95.44 90 VAL A C 1
ATOM 690 O O . VAL A 1 90 ? -13.416 9.872 10.132 1.00 95.44 90 VAL A O 1
ATOM 693 N N . SER A 1 91 ? -14.736 9.584 11.937 1.00 95.44 91 SER A N 1
ATOM 694 C CA . SER A 1 91 ? -13.755 8.861 12.750 1.00 95.44 91 SER A CA 1
ATOM 695 C C . SER A 1 91 ? -14.138 7.396 12.929 1.00 95.44 91 SER A C 1
ATOM 697 O O . SER A 1 91 ? -15.307 7.061 13.130 1.00 95.44 91 SER A O 1
ATOM 699 N N . MET A 1 92 ? -13.140 6.518 12.883 1.00 95.12 92 MET A N 1
ATOM 700 C CA . MET A 1 92 ? -13.283 5.082 13.083 1.00 95.12 92 MET A CA 1
ATOM 701 C C . MET A 1 92 ? -12.081 4.529 13.865 1.00 95.12 92 MET A C 1
ATOM 703 O O . MET A 1 92 ? -10.941 4.732 13.437 1.00 95.12 92 MET A O 1
ATOM 707 N N . PRO A 1 93 ? -12.310 3.776 14.957 1.00 94.69 93 PRO A N 1
ATOM 708 C CA . PRO A 1 93 ? -11.234 3.107 15.673 1.00 94.69 93 PRO A CA 1
ATOM 709 C C . PRO A 1 93 ? -10.734 1.884 14.898 1.00 94.69 93 PRO A C 1
ATOM 711 O O . PRO A 1 93 ? -11.515 1.085 14.372 1.00 94.69 93 PRO A O 1
ATOM 714 N N . VAL A 1 94 ? -9.418 1.697 14.882 1.00 92.31 94 VAL A N 1
ATOM 715 C CA . VAL A 1 94 ? -8.747 0.506 14.360 1.00 92.31 94 VAL A CA 1
ATOM 716 C C . VAL A 1 94 ? -8.550 -0.471 15.505 1.00 92.31 94 VAL A C 1
ATOM 718 O O . VAL A 1 94 ? -7.706 -0.278 16.382 1.00 92.31 94 VAL A O 1
ATOM 721 N N . ASN A 1 95 ? -9.333 -1.543 15.480 1.00 91.94 95 ASN A N 1
ATOM 722 C CA . ASN A 1 95 ? -9.309 -2.569 16.508 1.00 91.94 95 ASN A CA 1
ATOM 723 C C . ASN A 1 95 ? -8.627 -3.840 16.006 1.00 91.94 95 ASN A C 1
ATOM 725 O O . ASN A 1 95 ? -8.853 -4.281 14.879 1.00 91.94 95 ASN A O 1
ATOM 729 N N . ILE A 1 96 ? -7.857 -4.472 16.882 1.00 90.62 96 ILE A N 1
ATOM 730 C CA . ILE A 1 96 ? -7.289 -5.802 16.676 1.00 90.62 96 ILE A CA 1
ATOM 731 C C . ILE A 1 96 ? -7.754 -6.739 17.781 1.00 90.62 96 ILE A C 1
ATOM 733 O O . ILE A 1 96 ? -8.070 -6.315 18.889 1.00 90.62 96 ILE A O 1
ATOM 737 N N . ASN A 1 97 ? -7.757 -8.035 17.487 1.00 90.88 97 ASN A N 1
ATOM 738 C CA . ASN A 1 97 ? -7.967 -9.063 18.496 1.00 90.88 97 ASN A CA 1
ATOM 739 C C . ASN A 1 97 ? -6.659 -9.815 18.749 1.00 90.88 97 ASN A C 1
ATOM 741 O O . ASN A 1 97 ? -6.215 -10.588 17.886 1.00 90.88 97 ASN A O 1
ATOM 745 N N . VAL A 1 98 ? -6.076 -9.596 19.925 1.00 90.31 98 VAL A N 1
ATOM 746 C CA . VAL A 1 98 ? -4.842 -10.240 20.371 1.00 90.31 98 VAL A CA 1
ATOM 747 C C . VAL A 1 98 ? -5.148 -11.639 20.866 1.00 90.31 98 VAL A C 1
ATOM 749 O O . VAL A 1 98 ? -5.986 -11.856 21.740 1.00 90.31 98 VAL A O 1
ATOM 752 N N . VAL A 1 99 ? -4.453 -12.601 20.277 1.00 90.00 99 VAL A N 1
ATOM 753 C CA . VAL A 1 99 ? -4.604 -14.026 20.552 1.00 90.00 99 VAL A CA 1
ATOM 754 C C . VAL A 1 99 ? -3.227 -14.651 20.766 1.00 90.00 99 VAL A C 1
ATOM 756 O O . VAL A 1 99 ? -2.229 -14.073 20.327 1.00 90.00 99 VAL A O 1
ATOM 759 N N . PRO A 1 100 ? -3.157 -15.824 21.415 1.00 89.94 100 PRO A N 1
ATOM 760 C CA . PRO A 1 100 ? -1.930 -16.609 21.500 1.00 89.94 100 PRO A CA 1
ATOM 761 C C . PRO A 1 100 ? -1.273 -16.850 20.129 1.00 89.94 100 PRO A C 1
ATOM 763 O O . PRO A 1 100 ? -1.945 -16.878 19.094 1.00 89.94 100 PRO A O 1
ATOM 766 N N . GLY A 1 101 ? 0.055 -16.998 20.118 1.00 84.06 101 GLY A N 1
ATOM 767 C CA . GLY A 1 101 ? 0.855 -17.025 18.886 1.00 84.06 101 GLY A CA 1
ATOM 768 C C . GLY A 1 101 ? 0.549 -18.196 17.945 1.00 84.06 101 GLY A C 1
ATOM 769 O O . GLY A 1 101 ? 0.635 -18.045 16.728 1.00 84.06 101 GLY A O 1
ATOM 770 N N . ASP A 1 102 ? 0.134 -19.339 18.482 1.00 87.31 102 ASP A N 1
ATOM 771 C CA . ASP A 1 102 ? -0.348 -20.501 17.727 1.00 87.31 102 ASP A CA 1
ATOM 772 C C . ASP A 1 102 ? -1.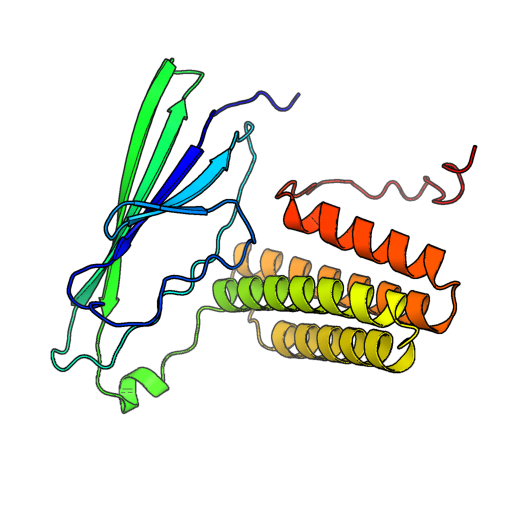650 -20.187 16.973 1.00 87.31 102 ASP A C 1
ATOM 774 O O . ASP A 1 102 ? -1.756 -20.451 15.775 1.00 87.31 102 ASP A O 1
ATOM 778 N N . VAL A 1 103 ? -2.606 -19.529 17.635 1.00 85.62 103 VAL A N 1
ATOM 779 C CA . VAL A 1 103 ? -3.859 -19.073 17.013 1.00 85.62 103 VAL A CA 1
ATOM 780 C C . VAL A 1 103 ? -3.593 -17.968 15.988 1.00 85.62 103 VAL A C 1
ATOM 782 O O . VAL A 1 103 ? -4.205 -17.957 14.920 1.00 85.62 103 VAL A O 1
ATOM 785 N N . ALA A 1 104 ? -2.674 -17.045 16.285 1.00 81.25 104 ALA A N 1
ATOM 786 C CA . ALA A 1 104 ? -2.286 -15.981 15.361 1.00 81.25 104 ALA A CA 1
ATOM 787 C C . ALA A 1 104 ? -1.657 -16.542 14.076 1.00 81.25 104 ALA A C 1
ATOM 789 O O . ALA A 1 104 ? -2.002 -16.093 12.986 1.00 81.2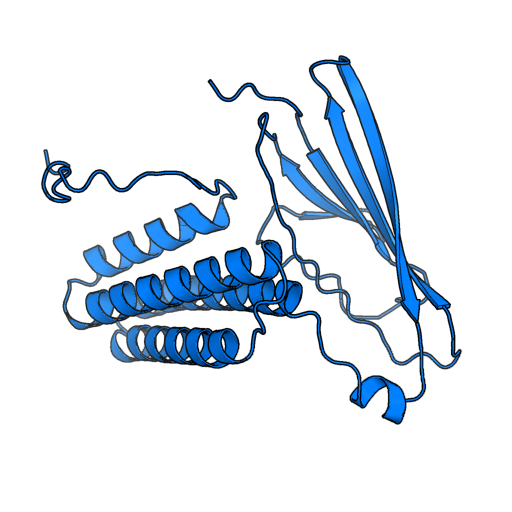5 104 ALA A O 1
ATOM 790 N N . SER A 1 105 ? -0.799 -17.559 14.199 1.00 80.88 105 SER A N 1
ATOM 791 C CA . SER A 1 105 ? -0.117 -18.203 13.066 1.00 80.88 105 SER A CA 1
ATOM 792 C C . SER A 1 105 ? -1.079 -18.918 12.112 1.00 80.88 105 SER A C 1
ATOM 794 O O . SER A 1 105 ? -0.776 -19.069 10.933 1.00 80.88 105 SER A O 1
ATOM 796 N N . GLY A 1 106 ? -2.247 -19.343 12.604 1.00 81.94 106 GLY A N 1
ATOM 797 C CA . GLY A 1 106 ? -3.298 -19.946 11.784 1.00 81.94 106 GLY A CA 1
ATOM 798 C C . GLY A 1 106 ? -4.161 -18.942 11.009 1.00 81.94 106 GLY A C 1
ATOM 799 O O . GLY A 1 106 ? -5.000 -19.362 10.213 1.00 81.94 106 GLY A O 1
ATOM 800 N N . ARG A 1 107 ? -4.005 -17.627 11.232 1.00 83.38 107 ARG A N 1
ATOM 801 C CA . ARG A 1 107 ? -4.794 -16.610 10.522 1.00 83.38 107 ARG A CA 1
ATOM 802 C C . ARG A 1 107 ? -4.252 -16.392 9.115 1.00 83.38 107 ARG A C 1
ATOM 804 O O . ARG A 1 107 ? -3.062 -16.170 8.914 1.00 83.38 107 ARG A O 1
ATOM 811 N N . VAL A 1 108 ? -5.160 -16.395 8.145 1.00 82.50 108 VAL A N 1
ATOM 812 C CA . VAL A 1 108 ? -4.848 -16.071 6.753 1.00 82.50 108 VAL A CA 1
ATOM 813 C C . VAL A 1 108 ? -4.972 -14.554 6.565 1.00 82.50 108 VAL A C 1
ATOM 815 O O . VAL A 1 108 ? -6.005 -13.996 6.944 1.00 82.50 108 VAL A O 1
ATOM 818 N N . PRO A 1 109 ? -3.950 -13.874 6.011 1.00 82.62 109 PRO A N 1
ATOM 819 C CA . PRO A 1 109 ? -4.046 -12.459 5.668 1.00 82.62 109 PRO A CA 1
ATOM 820 C C . PRO A 1 109 ? -5.194 -12.192 4.696 1.00 82.62 109 PRO A C 1
ATOM 822 O O . PRO A 1 109 ? -5.469 -13.011 3.819 1.00 82.62 109 PRO A O 1
ATOM 825 N N . ASP A 1 110 ? -5.821 -11.023 4.812 1.00 82.69 110 ASP A N 1
ATOM 826 C CA . ASP A 1 110 ? -6.869 -10.621 3.878 1.00 82.69 110 ASP A CA 1
ATOM 827 C C . ASP A 1 110 ? -6.301 -10.556 2.442 1.00 82.69 110 ASP A C 1
ATOM 829 O O . ASP A 1 110 ? -5.316 -9.843 2.200 1.00 82.69 110 ASP A O 1
ATOM 833 N N . PRO A 1 111 ? -6.882 -11.298 1.479 1.00 75.81 111 PRO A N 1
ATOM 834 C CA . PRO A 1 111 ? -6.341 -11.386 0.128 1.00 75.81 111 PRO A CA 1
ATOM 835 C C . PRO A 1 111 ? -6.410 -10.055 -0.629 1.00 75.81 111 PRO A C 1
ATOM 837 O O . PRO A 1 111 ? -5.565 -9.807 -1.488 1.00 75.81 111 PRO A O 1
ATOM 840 N N . ILE A 1 112 ? -7.369 -9.180 -0.311 1.00 78.12 112 ILE A N 1
ATOM 841 C CA . ILE A 1 112 ? -7.506 -7.859 -0.932 1.00 78.12 112 ILE A CA 1
ATOM 842 C C . ILE A 1 112 ? -6.401 -6.938 -0.419 1.00 78.12 112 ILE A C 1
ATOM 844 O O . ILE A 1 112 ? -5.720 -6.299 -1.217 1.00 78.12 112 ILE A O 1
ATOM 848 N N . VAL A 1 113 ? -6.170 -6.902 0.895 1.00 82.62 113 VAL A N 1
ATOM 849 C CA . VAL A 1 113 ? -5.084 -6.089 1.472 1.00 82.62 113 VAL A CA 1
ATOM 850 C C . VAL A 1 113 ? -3.726 -6.572 0.963 1.00 82.62 113 VAL A C 1
ATOM 852 O O . VAL A 1 113 ? -2.869 -5.769 0.592 1.00 82.62 113 VAL A O 1
ATOM 855 N N . ARG A 1 114 ? -3.548 -7.894 0.871 1.00 81.38 114 ARG A N 1
ATOM 856 C CA . ARG A 1 114 ? -2.337 -8.506 0.319 1.00 81.38 114 ARG A CA 1
ATOM 857 C C . ARG A 1 114 ? -2.121 -8.127 -1.147 1.00 81.38 114 ARG A C 1
ATOM 859 O O . ARG A 1 114 ? -1.001 -7.792 -1.521 1.00 81.38 114 ARG A O 1
ATOM 866 N N . ALA A 1 115 ? -3.182 -8.132 -1.952 1.00 79.19 115 ALA A N 1
ATOM 867 C CA . ALA A 1 115 ? -3.140 -7.691 -3.341 1.00 79.19 115 ALA A CA 1
ATOM 868 C C . ALA A 1 115 ? -2.711 -6.224 -3.481 1.00 79.19 115 ALA A C 1
ATOM 870 O O . ALA A 1 115 ? -1.828 -5.916 -4.279 1.00 79.19 115 ALA A O 1
ATOM 871 N N . GLU A 1 116 ? -3.295 -5.328 -2.683 1.00 81.25 116 GLU A N 1
ATOM 872 C CA . GLU A 1 116 ? -2.958 -3.902 -2.729 1.00 81.25 116 GLU A CA 1
ATOM 873 C C . GLU A 1 116 ? -1.509 -3.645 -2.304 1.00 81.25 116 GLU A C 1
ATOM 875 O O . GLU A 1 116 ? -0.794 -2.885 -2.959 1.00 81.25 116 GLU A O 1
ATOM 880 N N . ARG A 1 117 ? -1.025 -4.340 -1.267 1.00 83.69 117 ARG A N 1
ATOM 881 C CA . ARG A 1 117 ? 0.387 -4.273 -0.865 1.00 83.69 117 ARG A CA 1
ATOM 882 C C . ARG A 1 117 ? 1.322 -4.675 -2.010 1.00 83.69 117 ARG A C 1
ATOM 884 O O . ARG A 1 117 ? 2.287 -3.969 -2.288 1.00 83.69 117 ARG A O 1
ATOM 891 N N . LEU A 1 118 ? 1.014 -5.767 -2.708 1.00 83.81 118 LEU A N 1
ATOM 892 C CA . LEU A 1 118 ? 1.819 -6.255 -3.831 1.00 83.81 118 LEU A CA 1
ATOM 893 C C . LEU A 1 118 ? 1.890 -5.250 -4.988 1.00 83.81 118 LEU A C 1
ATOM 895 O O . LEU A 1 118 ? 2.948 -5.075 -5.591 1.00 83.81 118 LEU A O 1
ATOM 899 N N . ILE A 1 119 ? 0.791 -4.551 -5.283 1.00 83.00 119 ILE A N 1
ATOM 900 C CA . ILE A 1 119 ? 0.771 -3.496 -6.307 1.00 83.00 119 ILE A CA 1
ATOM 901 C C . ILE A 1 119 ? 1.702 -2.339 -5.915 1.00 83.00 119 ILE A C 1
ATOM 903 O O . ILE A 1 119 ? 2.401 -1.791 -6.771 1.00 83.00 119 ILE A O 1
ATOM 907 N N . LEU A 1 120 ? 1.752 -1.976 -4.631 1.00 83.25 120 LEU A N 1
ATOM 908 C CA . LEU A 1 120 ? 2.618 -0.905 -4.123 1.00 83.25 120 LEU A CA 1
ATOM 909 C C . LEU A 1 120 ? 4.098 -1.304 -4.142 1.00 83.25 120 LEU A C 1
ATOM 911 O O . LEU A 1 120 ? 4.952 -0.514 -4.561 1.00 83.25 120 LEU A O 1
ATOM 915 N N . GLU A 1 121 ? 4.405 -2.548 -3.776 1.00 83.31 121 GLU A N 1
ATOM 916 C CA . GLU A 1 121 ? 5.745 -3.125 -3.930 1.00 83.31 121 GLU A CA 1
ATOM 917 C C . GLU A 1 121 ? 6.176 -3.111 -5.405 1.00 83.31 121 GLU A C 1
ATOM 919 O O . GLU A 1 121 ? 7.302 -2.724 -5.729 1.00 83.31 121 GLU A O 1
ATOM 924 N N . ALA A 1 122 ? 5.251 -3.415 -6.317 1.00 86.62 122 ALA A N 1
ATOM 925 C CA . ALA A 1 122 ? 5.492 -3.357 -7.749 1.00 86.62 122 ALA A CA 1
ATOM 926 C C . ALA A 1 122 ? 5.763 -1.928 -8.256 1.00 86.62 122 ALA A C 1
ATOM 928 O O . ALA A 1 122 ? 6.684 -1.723 -9.051 1.00 86.62 122 ALA A O 1
ATOM 929 N N . GLN A 1 123 ? 5.047 -0.912 -7.753 1.00 84.88 123 GLN A N 1
ATOM 930 C CA . GLN A 1 123 ? 5.358 0.489 -8.076 1.00 84.88 123 GLN A CA 1
ATOM 931 C C . GLN A 1 123 ? 6.745 0.897 -7.570 1.00 84.88 123 GLN A C 1
ATOM 933 O O . GLN A 1 123 ? 7.485 1.596 -8.266 1.00 84.88 123 GLN A O 1
ATOM 938 N N . THR A 1 124 ? 7.129 0.435 -6.381 1.00 85.06 124 THR A N 1
ATOM 939 C CA . THR A 1 124 ? 8.469 0.682 -5.836 1.00 85.06 124 THR A CA 1
ATOM 940 C C . THR A 1 124 ? 9.542 0.028 -6.706 1.00 85.06 124 THR A C 1
ATOM 942 O O . THR A 1 124 ? 10.537 0.674 -7.039 1.00 85.06 124 THR A O 1
ATOM 945 N N . ALA A 1 125 ? 9.311 -1.205 -7.163 1.00 87.44 125 ALA A N 1
ATOM 946 C CA . ALA A 1 125 ? 10.203 -1.891 -8.092 1.00 87.44 125 ALA A CA 1
ATOM 947 C C . ALA A 1 125 ? 10.353 -1.138 -9.425 1.00 87.44 125 ALA A C 1
ATOM 949 O O . ALA A 1 125 ? 11.475 -1.003 -9.912 1.00 87.44 125 ALA A O 1
ATOM 950 N N . LYS A 1 126 ? 9.264 -0.581 -9.981 1.00 88.06 126 LYS A N 1
ATOM 951 C CA . LYS A 1 126 ? 9.321 0.282 -11.176 1.00 88.06 126 LYS A CA 1
ATOM 952 C C . LYS A 1 126 ? 10.165 1.535 -10.942 1.00 88.06 126 LYS A C 1
ATOM 954 O O . LYS A 1 126 ? 10.991 1.872 -11.785 1.00 88.06 126 LYS A O 1
ATOM 959 N N . SER A 1 127 ? 9.993 2.206 -9.800 1.00 86.56 127 SER A N 1
ATOM 960 C CA . SER A 1 127 ? 10.790 3.390 -9.442 1.00 86.56 127 SER A CA 1
ATOM 961 C C . SER A 1 127 ? 12.287 3.068 -9.393 1.00 86.56 127 SER A C 1
ATOM 963 O O . SER A 1 127 ? 13.087 3.819 -9.942 1.00 86.56 127 SER A O 1
ATOM 965 N N . LEU A 1 128 ? 12.665 1.945 -8.777 1.00 88.31 128 LEU A N 1
ATOM 966 C CA . LEU A 1 128 ? 14.062 1.505 -8.705 1.00 88.31 128 LEU A CA 1
ATOM 967 C C . LEU A 1 128 ? 14.612 1.108 -10.080 1.00 88.31 128 LEU A C 1
ATOM 969 O O . LEU A 1 128 ? 15.735 1.472 -10.416 1.00 88.31 128 LEU A O 1
ATOM 973 N N . ALA A 1 129 ? 13.809 0.434 -10.908 1.00 88.44 129 ALA A N 1
ATOM 974 C CA . ALA A 1 129 ? 14.206 0.068 -12.265 1.00 88.44 129 ALA A CA 1
ATOM 975 C C . ALA A 1 129 ? 14.508 1.303 -13.135 1.00 88.44 129 ALA A C 1
ATOM 977 O O . ALA A 1 129 ? 15.443 1.278 -13.933 1.00 88.44 129 ALA A O 1
ATOM 978 N N . VAL A 1 130 ? 13.780 2.413 -12.951 1.00 86.56 130 VAL A N 1
ATOM 979 C CA . VAL A 1 130 ? 14.082 3.692 -13.623 1.00 86.56 130 VAL A CA 1
ATOM 980 C C . VAL A 1 130 ? 15.455 4.225 -13.214 1.00 86.56 130 VAL A C 1
ATOM 982 O O . VAL A 1 130 ? 16.218 4.683 -14.066 1.00 86.56 130 VAL A O 1
ATOM 985 N N . GLU A 1 131 ? 15.790 4.177 -11.926 1.00 87.69 131 GLU A N 1
ATOM 986 C CA . GLU A 1 131 ? 17.105 4.605 -11.436 1.00 87.69 131 GLU A CA 1
ATOM 987 C C . GLU A 1 131 ? 18.224 3.699 -11.963 1.00 87.69 131 GLU A C 1
ATOM 989 O O . GLU A 1 131 ? 19.275 4.182 -12.386 1.00 87.69 131 GLU A O 1
ATOM 994 N N . GLU A 1 132 ? 17.994 2.388 -12.003 1.00 90.25 132 GLU A N 1
ATOM 995 C CA . GLU A 1 132 ? 18.924 1.409 -12.569 1.00 90.25 132 GLU A CA 1
ATOM 996 C C . GLU A 1 132 ? 19.158 1.661 -14.067 1.00 90.25 132 GLU A C 1
ATOM 998 O O . GLU A 1 132 ? 20.312 1.723 -14.499 1.00 90.25 132 GLU A O 1
ATOM 1003 N N . LEU A 1 133 ? 18.102 1.913 -14.849 1.00 88.00 133 LEU A N 1
ATOM 1004 C CA . LEU A 1 133 ? 18.217 2.271 -16.267 1.00 88.00 133 LEU A CA 1
ATOM 1005 C C . LEU A 1 133 ? 19.014 3.556 -16.488 1.00 88.00 133 LEU A C 1
ATOM 1007 O O . LEU A 1 133 ? 19.903 3.583 -17.339 1.00 88.00 133 LEU A O 1
ATOM 1011 N N . ARG A 1 134 ? 18.749 4.605 -15.698 1.00 85.31 134 ARG A N 1
ATOM 1012 C CA . ARG A 1 134 ? 19.499 5.872 -15.773 1.00 85.31 134 ARG A CA 1
ATOM 1013 C C . ARG A 1 134 ? 20.989 5.687 -15.500 1.00 85.31 134 ARG A C 1
ATOM 1015 O O . ARG A 1 134 ? 21.806 6.399 -16.073 1.00 85.31 134 ARG A O 1
ATOM 1022 N N . ASN A 1 135 ? 21.334 4.712 -14.666 1.00 90.19 135 ASN A N 1
ATOM 1023 C CA . ASN A 1 135 ? 22.709 4.350 -14.343 1.00 90.19 135 ASN A CA 1
ATOM 1024 C C . ASN A 1 135 ? 23.308 3.300 -15.304 1.00 90.19 135 ASN A C 1
ATOM 1026 O O . ASN A 1 135 ? 24.384 2.769 -15.034 1.00 90.19 135 ASN A O 1
ATOM 1030 N N . GLY A 1 136 ? 22.626 2.964 -16.407 1.00 88.31 136 GLY A N 1
ATOM 1031 C CA . GLY A 1 136 ? 23.088 1.991 -17.405 1.00 88.31 136 GLY A CA 1
ATOM 1032 C C . GLY A 1 136 ? 22.984 0.522 -16.969 1.00 88.31 136 GLY A C 1
ATOM 1033 O O . GLY A 1 136 ? 23.474 -0.370 -17.663 1.00 88.31 136 GLY A O 1
ATOM 1034 N N . LYS A 1 137 ? 22.331 0.232 -15.839 1.00 92.31 137 LYS A N 1
ATOM 1035 C CA . LYS A 1 137 ? 22.193 -1.110 -15.250 1.00 92.31 137 LYS A CA 1
ATOM 1036 C C . LYS A 1 137 ? 21.006 -1.871 -15.848 1.00 92.31 137 LYS A C 1
ATOM 1038 O O . LYS A 1 137 ? 20.118 -2.340 -15.142 1.00 92.31 137 LYS A O 1
ATOM 1043 N N . ILE A 1 138 ? 21.003 -2.021 -17.170 1.00 89.69 138 ILE A N 1
ATOM 1044 C CA . ILE A 1 138 ? 19.875 -2.581 -17.935 1.00 89.69 138 ILE A CA 1
ATOM 1045 C C . ILE A 1 138 ? 19.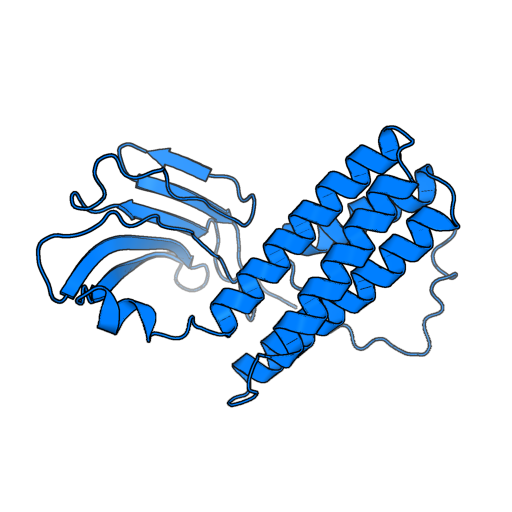491 -3.993 -17.465 1.00 89.69 138 ILE A C 1
ATOM 1047 O O . ILE A 1 138 ? 18.316 -4.288 -17.249 1.00 89.69 138 ILE A O 1
ATOM 1051 N N . LYS A 1 139 ? 20.486 -4.865 -17.254 1.00 91.25 139 LYS A N 1
ATOM 1052 C CA . LYS A 1 139 ? 20.246 -6.244 -16.798 1.00 91.25 139 LYS A CA 1
ATOM 1053 C C . LYS A 1 139 ? 19.638 -6.302 -15.393 1.00 91.25 139 LYS A C 1
ATOM 1055 O O . LYS A 1 139 ? 18.797 -7.160 -15.146 1.00 91.25 139 LYS A O 1
ATOM 1060 N N . GLU A 1 140 ? 20.049 -5.403 -14.495 1.00 90.94 140 GLU A N 1
ATOM 1061 C CA . GLU A 1 140 ? 19.505 -5.319 -13.130 1.00 90.94 140 GLU A CA 1
ATOM 1062 C C . GLU A 1 140 ? 18.046 -4.842 -13.174 1.00 90.94 140 GLU A C 1
ATOM 1064 O O . GLU A 1 140 ? 17.177 -5.507 -12.610 1.00 90.94 140 GLU A O 1
ATOM 1069 N N . ALA A 1 141 ? 17.768 -3.783 -13.946 1.00 89.56 141 ALA A N 1
ATOM 1070 C CA . ALA A 1 141 ? 16.424 -3.236 -14.129 1.00 89.56 141 ALA A CA 1
ATOM 1071 C C . ALA A 1 141 ? 15.447 -4.268 -14.714 1.00 89.56 141 ALA A C 1
ATOM 1073 O O . ALA A 1 141 ? 14.379 -4.511 -14.150 1.00 89.56 141 ALA A O 1
ATOM 1074 N N . SER A 1 142 ? 15.822 -4.929 -15.816 1.00 90.75 142 SER A N 1
ATOM 1075 C CA . SER A 1 142 ? 14.992 -5.983 -16.415 1.00 90.75 142 SER A CA 1
ATOM 1076 C C . SER A 1 142 ? 14.796 -7.165 -15.461 1.00 90.75 142 SER A C 1
ATOM 1078 O O . SER A 1 142 ? 13.668 -7.619 -15.256 1.00 90.75 142 SER A O 1
ATOM 1080 N N . GLY A 1 143 ? 15.871 -7.642 -14.821 1.00 92.12 143 GLY A N 1
ATOM 1081 C CA . GLY A 1 143 ? 15.801 -8.752 -13.870 1.00 92.12 143 GLY A CA 1
ATOM 1082 C C . GLY A 1 143 ? 14.859 -8.465 -12.698 1.00 92.12 143 GLY A C 1
ATOM 1083 O O . GLY A 1 143 ? 14.048 -9.320 -12.334 1.00 92.12 143 GLY A O 1
ATOM 1084 N N . ARG A 1 144 ? 14.901 -7.241 -12.157 1.00 93.25 144 ARG A N 1
ATOM 1085 C CA . ARG A 1 144 ? 13.997 -6.771 -11.099 1.00 93.25 144 ARG A CA 1
ATOM 1086 C C . ARG A 1 144 ? 12.540 -6.792 -11.545 1.00 93.25 144 ARG A C 1
ATOM 1088 O O . ARG A 1 144 ? 11.686 -7.303 -10.817 1.00 93.25 144 ARG A O 1
ATOM 1095 N N . LEU A 1 145 ? 12.250 -6.261 -12.731 1.00 91.62 145 LEU A N 1
ATOM 1096 C CA . LEU A 1 145 ? 10.890 -6.213 -13.267 1.00 91.62 145 LEU A CA 1
ATOM 1097 C C . LEU A 1 145 ? 10.346 -7.623 -13.530 1.00 91.62 145 LEU A C 1
ATOM 1099 O O . LEU A 1 145 ? 9.267 -7.951 -13.040 1.00 91.62 145 LEU A O 1
ATOM 1103 N N . LYS A 1 146 ? 11.124 -8.502 -14.172 1.00 93.44 146 LYS A N 1
ATOM 1104 C CA . LYS A 1 146 ? 10.737 -9.909 -14.395 1.00 93.44 146 LYS A CA 1
ATOM 1105 C C . LYS A 1 146 ? 10.472 -10.651 -13.083 1.00 93.44 146 LYS A C 1
ATOM 1107 O O . LYS A 1 146 ? 9.472 -11.358 -12.960 1.00 93.44 146 LYS A O 1
ATOM 1112 N N . GLY A 1 147 ? 11.334 -10.468 -12.079 1.00 92.75 147 GLY A N 1
ATOM 1113 C CA . GLY A 1 147 ? 11.140 -11.045 -10.744 1.00 92.75 147 GLY A CA 1
ATOM 1114 C C . GLY A 1 147 ? 9.868 -10.538 -10.058 1.00 92.75 147 GLY A C 1
ATOM 1115 O O . GLY A 1 147 ? 9.132 -11.319 -9.449 1.00 92.75 147 GLY A O 1
ATOM 1116 N N . THR A 1 148 ? 9.565 -9.250 -10.216 1.00 92.38 148 THR A N 1
ATOM 1117 C CA . THR A 1 148 ? 8.340 -8.627 -9.696 1.00 92.38 148 THR A CA 1
ATOM 1118 C C . THR A 1 148 ? 7.096 -9.199 -10.379 1.00 92.38 148 THR A C 1
ATOM 1120 O O . THR A 1 148 ? 6.200 -9.680 -9.690 1.00 92.38 148 THR A O 1
ATOM 1123 N N . ALA A 1 149 ? 7.056 -9.255 -11.715 1.00 91.31 149 ALA A N 1
ATOM 1124 C CA . ALA A 1 149 ? 5.934 -9.835 -12.460 1.00 91.31 149 ALA A CA 1
ATOM 1125 C C . ALA A 1 149 ? 5.702 -11.315 -12.112 1.00 91.31 149 ALA A C 1
ATOM 1127 O O . ALA A 1 149 ? 4.565 -11.740 -11.893 1.00 91.31 149 ALA A O 1
ATOM 1128 N N . ALA A 1 150 ? 6.772 -12.107 -11.984 1.00 92.00 150 ALA A N 1
ATOM 1129 C CA . ALA A 1 150 ? 6.678 -13.504 -11.559 1.00 92.00 150 ALA A CA 1
ATOM 1130 C C . ALA A 1 150 ? 6.098 -13.653 -10.139 1.00 92.00 150 ALA A C 1
ATOM 1132 O O . ALA A 1 150 ? 5.331 -14.584 -9.876 1.00 92.00 150 ALA A O 1
ATOM 1133 N N . THR A 1 151 ? 6.440 -12.734 -9.232 1.00 89.81 151 THR A N 1
ATOM 1134 C CA . THR A 1 151 ? 5.918 -12.706 -7.857 1.00 89.81 151 THR A CA 1
ATOM 1135 C C . THR A 1 151 ? 4.437 -12.332 -7.848 1.00 89.81 151 THR A C 1
ATOM 1137 O O . THR A 1 151 ? 3.636 -13.061 -7.266 1.00 89.81 151 THR A O 1
ATOM 1140 N N . LEU A 1 152 ? 4.050 -11.281 -8.582 1.00 88.75 152 LEU A N 1
ATOM 1141 C CA . LEU A 1 152 ? 2.652 -10.870 -8.744 1.00 88.75 152 LEU A CA 1
ATOM 1142 C C . LEU A 1 152 ? 1.775 -12.005 -9.281 1.00 88.75 152 LEU A C 1
ATOM 1144 O O . LEU A 1 152 ? 0.705 -12.256 -8.735 1.00 88.75 152 LEU A O 1
ATOM 1148 N N . ARG A 1 153 ? 2.228 -12.740 -10.305 1.00 88.94 153 ARG A N 1
ATOM 1149 C CA . ARG A 1 153 ? 1.462 -13.868 -10.867 1.00 88.94 153 ARG A CA 1
ATOM 1150 C C . ARG A 1 153 ? 1.305 -15.032 -9.900 1.00 88.94 153 ARG A C 1
ATOM 1152 O O . ARG A 1 153 ? 0.228 -15.623 -9.832 1.00 88.94 153 ARG A O 1
ATOM 1159 N N . ARG A 1 154 ? 2.367 -15.365 -9.164 1.00 88.06 154 ARG A N 1
ATOM 1160 C CA . ARG A 1 154 ? 2.329 -16.428 -8.153 1.00 88.06 154 ARG A CA 1
ATOM 1161 C C . ARG A 1 154 ? 1.342 -16.090 -7.046 1.00 88.06 154 ARG A C 1
ATOM 1163 O O . ARG A 1 154 ? 0.551 -16.933 -6.651 1.00 88.06 154 ARG A O 1
ATOM 1170 N N . GLU A 1 155 ? 1.375 -14.859 -6.560 1.00 83.38 155 GLU A N 1
ATOM 1171 C CA . GLU A 1 155 ? 0.464 -14.423 -5.507 1.00 83.38 155 GLU A CA 1
ATOM 1172 C C . GLU A 1 155 ? -0.974 -14.290 -6.021 1.00 83.38 155 GLU A C 1
ATOM 1174 O O . GLU A 1 155 ? -1.909 -14.726 -5.355 1.00 83.38 155 GLU A O 1
ATOM 1179 N N . ALA A 1 156 ? -1.163 -13.815 -7.255 1.00 83.06 156 ALA A N 1
ATOM 1180 C CA . ALA A 1 156 ? -2.466 -13.790 -7.915 1.00 83.06 156 ALA A CA 1
ATOM 1181 C C . ALA A 1 156 ? -3.114 -15.181 -8.006 1.00 83.06 156 ALA A C 1
ATOM 1183 O O . ALA A 1 156 ? -4.327 -15.295 -7.860 1.00 83.06 156 ALA A O 1
ATOM 1184 N N . SER A 1 157 ? -2.339 -16.252 -8.218 1.00 83.38 157 SER A N 1
ATOM 1185 C CA . SER A 1 157 ? -2.896 -17.612 -8.261 1.00 83.38 157 SER A CA 1
ATOM 1186 C C . SER A 1 157 ? -3.331 -18.145 -6.893 1.00 83.38 157 SER A C 1
ATOM 1188 O O . SER A 1 157 ? -4.021 -19.157 -6.837 1.00 83.38 157 SER A O 1
ATOM 1190 N N . LEU A 1 158 ? -2.915 -17.496 -5.802 1.00 81.31 158 LEU A N 1
ATOM 1191 C CA . LEU A 1 158 ? -3.291 -17.860 -4.435 1.00 81.31 158 LEU A CA 1
ATOM 1192 C C . LEU A 1 158 ? -4.540 -17.114 -3.949 1.00 81.31 158 LEU A C 1
ATOM 1194 O O . LEU A 1 158 ? -5.063 -17.458 -2.893 1.00 81.31 158 LEU A O 1
ATOM 1198 N N . ILE A 1 159 ? -5.019 -16.109 -4.691 1.00 77.56 159 ILE A N 1
ATOM 1199 C CA . ILE A 1 159 ? -6.216 -15.345 -4.334 1.00 77.56 159 ILE A CA 1
ATOM 1200 C C . ILE A 1 159 ? -7.457 -16.141 -4.759 1.00 77.56 159 ILE A C 1
ATOM 1202 O O . ILE A 1 159 ? -7.697 -16.299 -5.961 1.00 77.56 159 ILE A O 1
ATOM 1206 N N . PRO A 1 160 ? -8.274 -16.636 -3.812 1.00 75.62 160 PRO A N 1
ATOM 1207 C CA . PRO A 1 160 ? -9.543 -17.248 -4.158 1.00 75.62 160 PRO A CA 1
ATOM 1208 C C . PRO A 1 160 ? -10.518 -16.159 -4.624 1.00 75.62 160 PRO A C 1
ATOM 1210 O O . PRO A 1 160 ? -10.667 -15.126 -3.974 1.00 75.62 160 PRO A O 1
ATOM 1213 N N . VAL A 1 161 ? -11.195 -16.391 -5.750 1.00 78.25 161 VAL A N 1
ATOM 1214 C CA . VAL A 1 161 ? -12.254 -15.497 -6.235 1.00 78.25 161 VAL A CA 1
ATOM 1215 C C . VAL A 1 161 ? -13.555 -15.896 -5.553 1.00 78.25 161 VAL A C 1
ATOM 1217 O O . VAL A 1 161 ? -14.236 -16.824 -5.987 1.00 78.25 161 V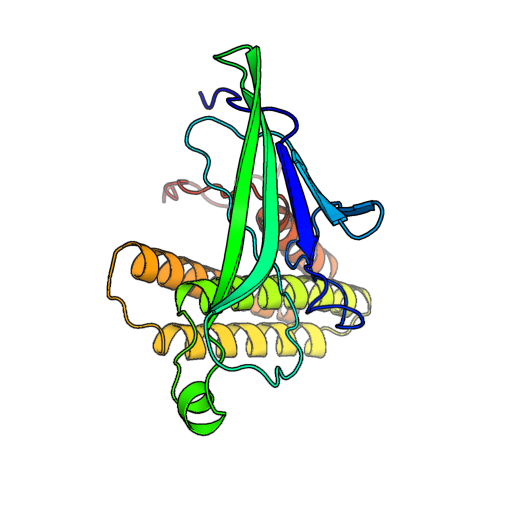AL A O 1
ATOM 1220 N N . THR A 1 162 ? -13.859 -15.235 -4.443 1.00 78.62 162 THR A N 1
ATOM 1221 C CA . THR A 1 162 ? -15.048 -15.519 -3.626 1.00 78.62 162 THR A CA 1
ATOM 1222 C C . THR A 1 162 ? -16.156 -14.489 -3.810 1.00 78.62 162 THR A C 1
ATOM 1224 O O . THR A 1 162 ? -17.305 -14.767 -3.482 1.00 78.62 162 THR A O 1
ATOM 1227 N N . ASP A 1 163 ? -15.823 -13.305 -4.320 1.00 78.44 163 ASP A N 1
ATOM 1228 C CA . ASP A 1 163 ? -16.734 -12.178 -4.512 1.00 78.44 163 ASP A CA 1
ATOM 1229 C C . ASP A 1 163 ? -16.250 -11.241 -5.640 1.00 78.44 163 ASP A C 1
ATOM 1231 O O . ASP A 1 163 ? -15.155 -11.391 -6.187 1.00 78.44 163 ASP A O 1
ATOM 1235 N N . GLU A 1 164 ? -17.064 -10.245 -5.999 1.00 78.81 164 GLU A N 1
ATOM 1236 C CA . GLU A 1 164 ? -16.710 -9.263 -7.038 1.00 78.81 164 GLU A CA 1
ATOM 1237 C C . GLU A 1 164 ? -15.461 -8.444 -6.679 1.00 78.81 164 GLU A C 1
ATOM 1239 O O . GLU A 1 164 ? -14.688 -8.059 -7.557 1.00 78.81 164 GLU A O 1
ATOM 1244 N N . ARG A 1 165 ? -15.226 -8.187 -5.386 1.00 72.25 165 ARG A N 1
ATOM 1245 C CA . ARG A 1 165 ? -14.070 -7.405 -4.926 1.00 72.25 165 ARG A CA 1
ATOM 1246 C C . ARG A 1 165 ? -12.763 -8.168 -5.114 1.00 72.25 165 ARG A C 1
ATOM 1248 O O . ARG A 1 165 ? -11.806 -7.600 -5.635 1.00 72.25 165 ARG A O 1
ATOM 1255 N N . SER A 1 166 ? -12.721 -9.443 -4.738 1.00 74.62 166 SER A N 1
ATOM 1256 C CA . SER A 1 166 ? -11.573 -10.327 -4.969 1.00 74.62 166 SER A CA 1
ATOM 1257 C C . SER A 1 166 ? -11.333 -10.559 -6.460 1.00 74.62 166 SER A C 1
ATOM 1259 O O . SER A 1 166 ? -10.180 -10.512 -6.892 1.00 74.62 166 SER A O 1
ATOM 1261 N N . ALA A 1 167 ? -12.393 -10.699 -7.267 1.00 80.88 167 ALA A N 1
ATOM 1262 C CA . ALA A 1 167 ? -12.283 -10.760 -8.727 1.00 80.88 167 ALA A CA 1
ATOM 1263 C C . ALA A 1 167 ? -11.630 -9.492 -9.299 1.00 80.88 167 ALA A C 1
ATOM 1265 O O . ALA A 1 167 ? -10.684 -9.566 -10.085 1.00 80.88 167 ALA A O 1
ATOM 1266 N N . GLN A 1 168 ? -12.092 -8.322 -8.854 1.00 78.44 168 GLN A N 1
ATOM 1267 C CA . GLN A 1 168 ? -11.553 -7.042 -9.288 1.00 78.44 168 GLN A CA 1
ATOM 1268 C C . GLN A 1 168 ? -10.084 -6.872 -8.879 1.00 78.44 168 GLN A C 1
ATOM 1270 O O . GLN A 1 168 ? -9.288 -6.395 -9.685 1.00 78.44 168 GLN A O 1
ATOM 1275 N N . SER A 1 169 ? -9.708 -7.245 -7.654 1.00 76.25 169 SER A N 1
ATOM 1276 C CA . SER A 1 169 ? -8.314 -7.186 -7.192 1.00 76.25 169 SER A CA 1
ATOM 1277 C C . SER A 1 169 ? -7.406 -8.130 -7.984 1.00 76.25 169 SER A C 1
ATOM 1279 O O . SER A 1 169 ? -6.302 -7.743 -8.364 1.00 76.25 169 SER A O 1
ATOM 1281 N N . LEU A 1 170 ? -7.883 -9.339 -8.297 1.00 82.50 170 LEU A N 1
ATOM 1282 C CA . LEU A 1 170 ? -7.154 -10.299 -9.125 1.00 82.50 170 LEU A CA 1
ATOM 1283 C C . LEU A 1 170 ? -6.878 -9.748 -10.529 1.00 82.50 170 LEU A C 1
ATOM 1285 O O . LEU A 1 170 ? -5.770 -9.892 -11.046 1.00 82.50 170 LEU A O 1
ATOM 1289 N N . GLU A 1 171 ? -7.873 -9.106 -11.138 1.00 84.19 171 GLU A N 1
ATOM 1290 C CA . GLU A 1 171 ? -7.726 -8.463 -12.443 1.00 84.19 171 GLU A CA 1
ATOM 1291 C C . GLU A 1 171 ? -6.667 -7.351 -12.407 1.00 84.19 171 GLU A C 1
ATOM 1293 O O . GLU A 1 171 ? -5.810 -7.304 -13.289 1.00 84.19 171 GLU A O 1
ATOM 1298 N N . ILE A 1 172 ? -6.660 -6.510 -11.362 1.00 81.81 172 ILE A N 1
ATOM 1299 C CA . ILE A 1 172 ? -5.649 -5.449 -11.209 1.00 81.81 172 ILE A CA 1
ATOM 1300 C C . ILE A 1 172 ? -4.245 -6.052 -11.134 1.00 81.81 172 ILE A C 1
ATOM 1302 O O . ILE A 1 172 ? -3.350 -5.586 -11.834 1.00 81.81 172 ILE A O 1
ATOM 1306 N N . ILE A 1 173 ? -4.039 -7.088 -10.313 1.00 85.12 173 ILE A N 1
ATOM 1307 C CA . ILE A 1 173 ? -2.714 -7.707 -10.158 1.00 85.12 173 ILE A CA 1
ATOM 1308 C C . ILE A 1 173 ? -2.235 -8.323 -11.473 1.00 85.12 173 ILE A C 1
ATOM 1310 O O . ILE A 1 173 ? -1.060 -8.199 -11.819 1.00 85.12 173 ILE A O 1
ATOM 1314 N N . ARG A 1 174 ? -3.125 -8.991 -12.213 1.00 87.25 174 ARG A N 1
ATOM 1315 C CA . ARG A 1 174 ? -2.777 -9.580 -13.513 1.00 87.25 174 ARG A CA 1
ATOM 1316 C C . ARG A 1 174 ? -2.388 -8.501 -14.517 1.00 87.25 174 ARG A C 1
ATOM 1318 O O . ARG A 1 174 ? -1.315 -8.593 -15.101 1.00 87.25 174 ARG A O 1
ATOM 1325 N N . ALA A 1 175 ? -3.197 -7.450 -14.629 1.00 86.19 175 ALA A N 1
ATOM 1326 C CA . ALA A 1 175 ? -2.897 -6.314 -15.492 1.00 86.19 175 ALA A CA 1
ATOM 1327 C C . ALA A 1 175 ? -1.578 -5.618 -15.102 1.00 86.19 175 ALA A C 1
ATOM 1329 O O . ALA A 1 175 ? -0.810 -5.214 -15.972 1.00 86.19 175 ALA A O 1
ATOM 1330 N N . GLU A 1 176 ? -1.281 -5.501 -13.803 1.00 87.88 176 GLU A N 1
ATOM 1331 C CA . GLU A 1 176 ? 0.001 -4.984 -13.309 1.00 87.88 176 GLU A CA 1
ATOM 1332 C C . GLU A 1 176 ? 1.176 -5.873 -13.729 1.00 87.88 176 GLU A C 1
ATOM 1334 O O . GLU A 1 176 ? 2.189 -5.363 -14.206 1.00 87.88 176 GLU A O 1
ATOM 1339 N N . ALA A 1 177 ? 1.050 -7.193 -13.574 1.00 89.62 177 ALA A N 1
ATOM 1340 C CA . ALA A 1 177 ? 2.098 -8.134 -13.953 1.00 89.62 177 ALA A CA 1
ATOM 1341 C C . ALA A 1 177 ? 2.379 -8.094 -15.462 1.00 89.62 177 ALA A C 1
ATOM 1343 O O . ALA A 1 177 ? 3.542 -8.075 -15.867 1.00 89.62 177 ALA A O 1
ATOM 1344 N N . ASP A 1 178 ? 1.329 -8.033 -16.282 1.00 89.12 178 ASP A N 1
ATOM 1345 C CA . ASP A 1 178 ? 1.452 -7.959 -17.739 1.00 89.12 178 ASP A CA 1
ATOM 1346 C C . ASP A 1 178 ? 2.099 -6.639 -18.180 1.00 89.12 178 ASP A C 1
ATOM 1348 O O . ASP A 1 178 ? 2.989 -6.632 -19.030 1.00 89.12 178 ASP A O 1
ATOM 1352 N N . GLU A 1 179 ? 1.735 -5.516 -17.553 1.00 87.19 179 GLU A N 1
ATOM 1353 C CA . GLU A 1 179 ? 2.393 -4.232 -17.811 1.00 87.19 179 GLU A CA 1
ATOM 1354 C C . GLU A 1 179 ? 3.884 -4.272 -17.438 1.00 87.19 179 GLU A C 1
ATOM 1356 O O . GLU A 1 179 ? 4.725 -3.774 -18.188 1.00 87.19 179 GLU A O 1
ATOM 1361 N N . ILE A 1 180 ? 4.238 -4.874 -16.299 1.00 89.56 180 ILE A N 1
ATOM 1362 C CA . ILE A 1 180 ? 5.634 -4.980 -15.854 1.00 89.56 180 ILE A CA 1
ATOM 1363 C C . ILE A 1 180 ? 6.470 -5.833 -16.806 1.00 89.56 180 ILE A C 1
ATOM 1365 O O . ILE A 1 180 ? 7.620 -5.480 -17.064 1.00 89.56 180 ILE A O 1
ATOM 1369 N N . ASP A 1 181 ? 5.910 -6.898 -17.374 1.00 89.69 181 ASP A N 1
ATOM 1370 C CA . ASP A 1 181 ? 6.599 -7.688 -18.397 1.00 89.69 181 ASP A CA 1
ATOM 1371 C C . ASP A 1 181 ? 6.875 -6.876 -19.659 1.00 89.69 181 ASP A C 1
ATOM 1373 O O . ASP A 1 181 ? 7.981 -6.930 -20.200 1.00 89.69 181 ASP A O 1
ATOM 1377 N N . VAL A 1 182 ? 5.902 -6.078 -20.105 1.00 88.12 182 VAL A N 1
ATOM 1378 C CA . VAL A 1 182 ? 6.097 -5.168 -21.238 1.00 88.12 182 VAL A CA 1
ATOM 1379 C C . VAL A 1 182 ? 7.213 -4.168 -20.928 1.00 88.12 182 VAL A C 1
ATOM 1381 O O . VAL A 1 182 ? 8.075 -3.923 -21.774 1.00 88.12 182 VAL A O 1
ATOM 1384 N N . LEU A 1 183 ? 7.257 -3.618 -19.711 1.00 86.69 183 LEU A N 1
ATOM 1385 C CA . LEU A 1 183 ? 8.329 -2.714 -19.282 1.00 86.69 183 LEU A CA 1
ATOM 1386 C C . LEU A 1 183 ? 9.693 -3.415 -19.209 1.00 86.69 183 LEU A C 1
ATOM 1388 O O . LEU A 1 183 ? 10.691 -2.826 -19.619 1.00 86.69 183 LEU A O 1
ATOM 1392 N N . ALA A 1 184 ? 9.744 -4.664 -18.745 1.00 88.38 184 ALA A N 1
ATOM 1393 C CA . ALA A 1 184 ? 10.970 -5.457 -18.717 1.00 88.38 184 ALA A CA 1
ATOM 1394 C C . ALA A 1 184 ? 11.492 -5.746 -20.131 1.00 88.38 184 ALA A C 1
ATOM 1396 O O . ALA A 1 184 ? 12.680 -5.583 -20.398 1.00 88.38 184 ALA A O 1
ATOM 1397 N N . ALA A 1 185 ? 10.601 -6.113 -21.056 1.00 87.62 185 ALA A N 1
ATOM 1398 C CA . ALA A 1 185 ? 10.949 -6.317 -22.459 1.00 87.62 185 ALA A CA 1
ATOM 1399 C C . ALA A 1 185 ? 11.422 -5.015 -23.124 1.00 87.62 185 ALA A C 1
ATOM 1401 O O . ALA A 1 185 ? 12.373 -5.035 -23.901 1.00 87.62 185 ALA A O 1
ATOM 1402 N N . THR A 1 186 ? 10.803 -3.881 -22.784 1.00 84.88 186 THR A N 1
ATOM 1403 C CA . THR A 1 186 ? 11.234 -2.553 -23.256 1.00 84.88 186 THR A CA 1
ATOM 1404 C C . THR A 1 186 ? 12.650 -2.254 -22.772 1.00 84.88 186 THR A C 1
ATOM 1406 O O . THR A 1 186 ? 13.502 -1.898 -23.573 1.00 84.88 186 THR A O 1
ATOM 1409 N N . ALA A 1 187 ? 12.925 -2.478 -21.483 1.00 85.44 187 ALA A N 1
ATOM 1410 C CA . ALA A 1 187 ? 14.242 -2.248 -20.899 1.00 85.44 187 ALA A CA 1
ATOM 1411 C C . ALA A 1 187 ? 15.360 -3.034 -21.600 1.00 85.44 187 ALA A C 1
ATOM 1413 O O . ALA A 1 187 ? 16.483 -2.548 -21.671 1.00 85.44 187 ALA A O 1
ATOM 1414 N N . GLU A 1 188 ? 15.074 -4.245 -22.088 1.00 86.19 188 GLU A N 1
ATOM 1415 C CA . GLU A 1 188 ? 16.065 -5.094 -22.762 1.00 86.19 188 GLU A CA 1
ATOM 1416 C C . GLU A 1 188 ? 16.305 -4.728 -24.223 1.00 86.19 188 GLU A C 1
ATOM 1418 O O . GLU A 1 188 ? 17.432 -4.873 -24.696 1.00 86.19 188 GLU A O 1
ATOM 1423 N N . ASN A 1 189 ? 15.256 -4.314 -24.934 1.00 82.88 189 ASN A N 1
ATOM 1424 C CA . ASN A 1 189 ? 15.278 -4.228 -26.395 1.00 82.88 189 ASN A CA 1
ATOM 1425 C C . ASN A 1 189 ? 15.300 -2.791 -26.929 1.00 82.88 189 ASN A C 1
ATOM 1427 O O . ASN A 1 189 ? 15.690 -2.590 -28.076 1.00 82.88 189 ASN A O 1
ATOM 1431 N N . GLU A 1 190 ? 14.898 -1.808 -26.123 1.00 85.62 190 GLU A N 1
ATOM 1432 C CA . GLU A 1 190 ? 14.752 -0.414 -26.545 1.00 85.62 190 GLU A CA 1
ATOM 1433 C C . GLU A 1 190 ? 15.833 0.499 -25.956 1.00 85.62 190 GLU A C 1
ATOM 1435 O O . GLU A 1 190 ? 16.537 0.162 -25.001 1.00 85.62 190 GLU A O 1
ATOM 1440 N N . ASP A 1 191 ? 15.930 1.713 -26.503 1.00 83.12 191 ASP A N 1
ATOM 1441 C CA . ASP A 1 191 ? 16.841 2.740 -25.998 1.00 83.12 191 ASP A CA 1
ATOM 1442 C C . ASP A 1 191 ? 16.549 3.115 -24.530 1.00 83.12 191 ASP A C 1
ATOM 1444 O O . ASP A 1 191 ? 15.402 3.121 -24.064 1.00 83.12 191 ASP A O 1
ATOM 1448 N N . ILE A 1 192 ? 17.602 3.480 -23.791 1.00 79.06 192 ILE A N 1
ATOM 1449 C CA . ILE A 1 192 ? 17.529 3.839 -22.367 1.00 79.06 192 ILE A CA 1
ATOM 1450 C C . ILE A 1 192 ? 16.590 5.030 -22.137 1.00 79.06 192 ILE A C 1
ATOM 1452 O O . ILE A 1 192 ? 15.836 5.032 -21.158 1.00 79.06 192 ILE A O 1
ATOM 1456 N N . GLN A 1 193 ? 16.607 6.040 -23.014 1.00 79.69 193 GLN A N 1
ATOM 1457 C CA . GLN A 1 193 ? 15.756 7.226 -22.887 1.00 79.69 193 GLN A CA 1
ATOM 1458 C C . GLN A 1 193 ? 14.288 6.875 -23.112 1.00 79.69 193 GLN A C 1
ATOM 1460 O O . GLN A 1 193 ? 13.423 7.301 -22.341 1.00 79.69 193 GLN A O 1
ATOM 1465 N N . TYR A 1 194 ? 14.009 6.048 -24.121 1.00 80.06 194 TYR A N 1
ATOM 1466 C CA . TYR A 1 194 ? 12.661 5.564 -24.400 1.00 80.06 194 TYR A CA 1
ATOM 1467 C C . TYR A 1 194 ? 12.121 4.711 -23.242 1.00 80.06 194 TYR A C 1
ATOM 1469 O O . TYR A 1 194 ? 11.046 4.991 -22.701 1.00 80.06 194 TYR A O 1
ATOM 1477 N N . SER A 1 195 ? 12.913 3.742 -22.779 1.00 77.38 195 SER A N 1
ATOM 1478 C CA . SER A 1 195 ? 12.580 2.861 -21.654 1.00 77.38 195 SER A CA 1
ATOM 1479 C C . SER A 1 195 ? 12.323 3.640 -20.362 1.00 77.38 195 SER A C 1
ATOM 1481 O O . SER A 1 195 ? 11.313 3.429 -19.686 1.00 77.38 195 SER A O 1
ATOM 1483 N N . SER A 1 196 ? 13.187 4.611 -20.049 1.00 77.12 196 SER A N 1
ATOM 1484 C CA . SER A 1 196 ? 13.048 5.461 -18.860 1.00 77.12 196 SER A CA 1
ATOM 1485 C C . SER A 1 196 ? 11.783 6.320 -18.910 1.00 77.12 196 SER A C 1
ATOM 1487 O O . SER A 1 196 ? 11.098 6.473 -17.893 1.00 77.12 196 SER A O 1
ATOM 1489 N N . LYS A 1 197 ? 11.444 6.867 -20.087 1.00 83.25 197 LYS A N 1
ATOM 1490 C CA . LYS A 1 197 ? 10.221 7.655 -20.288 1.00 83.25 197 LYS A CA 1
ATOM 1491 C C . LYS A 1 197 ? 8.976 6.795 -20.074 1.00 83.25 197 LYS A C 1
ATOM 1493 O O . LYS A 1 197 ? 8.120 7.173 -19.275 1.00 83.25 197 LYS A O 1
ATOM 1498 N N . ARG A 1 198 ? 8.914 5.620 -20.710 1.00 80.88 198 ARG A N 1
ATOM 1499 C CA . ARG A 1 198 ? 7.783 4.684 -20.601 1.00 80.88 198 ARG A CA 1
ATOM 1500 C C . ARG A 1 198 ? 7.536 4.245 -19.155 1.00 80.88 198 ARG A C 1
ATOM 1502 O O . ARG A 1 198 ? 6.399 4.257 -18.687 1.00 80.88 198 ARG A O 1
ATOM 1509 N N . MET A 1 199 ? 8.599 3.917 -18.421 1.00 79.12 199 MET A N 1
ATOM 1510 C CA . MET A 1 199 ? 8.494 3.535 -17.008 1.00 79.12 199 MET A CA 1
ATOM 1511 C C . MET A 1 199 ? 8.052 4.695 -16.112 1.00 79.12 199 MET A C 1
ATOM 1513 O O . MET A 1 199 ? 7.194 4.508 -15.251 1.00 79.12 199 MET A O 1
ATOM 1517 N N . THR A 1 200 ? 8.593 5.898 -16.330 1.00 77.62 200 THR A N 1
ATOM 1518 C CA . THR A 1 200 ? 8.194 7.096 -15.572 1.00 77.62 200 THR A CA 1
ATOM 1519 C C . THR A 1 200 ? 6.715 7.413 -15.790 1.00 77.62 200 THR A C 1
ATOM 1521 O O . THR A 1 200 ? 6.007 7.776 -14.851 1.00 77.62 200 THR A O 1
ATOM 1524 N N . GLU A 1 201 ? 6.230 7.252 -17.019 1.00 80.50 201 GLU A N 1
ATOM 1525 C CA . GLU A 1 201 ? 4.830 7.468 -17.357 1.00 80.50 201 GLU A CA 1
ATOM 1526 C C . GLU A 1 201 ? 3.912 6.437 -16.687 1.00 80.50 201 GLU A C 1
ATOM 1528 O O . GLU A 1 201 ? 2.953 6.830 -16.023 1.00 80.50 201 GLU A O 1
ATOM 1533 N N . SER A 1 202 ? 4.241 5.143 -16.788 1.00 75.69 202 SER A N 1
ATOM 1534 C CA . SER A 1 202 ? 3.518 4.055 -16.106 1.00 75.69 202 SER A CA 1
ATOM 1535 C C . SER A 1 202 ? 3.415 4.312 -14.598 1.00 75.69 202 SER A C 1
ATOM 1537 O O . SER A 1 202 ? 2.323 4.301 -14.024 1.00 75.69 202 SER A O 1
ATOM 1539 N N . TYR A 1 203 ? 4.542 4.647 -13.969 1.00 68.50 203 TYR A N 1
ATOM 1540 C CA . TYR A 1 203 ? 4.607 4.961 -12.546 1.00 68.50 203 TYR A CA 1
ATOM 1541 C C . TYR A 1 203 ? 3.767 6.197 -12.178 1.00 68.50 203 TYR A C 1
ATOM 1543 O O . TYR A 1 203 ? 3.001 6.173 -11.213 1.00 68.50 203 TYR A O 1
ATOM 1551 N N . SER A 1 204 ? 3.866 7.281 -12.955 1.00 69.12 204 SER A N 1
ATOM 1552 C CA . SER A 1 204 ? 3.123 8.528 -12.717 1.00 69.12 204 SER A CA 1
ATOM 1553 C C . SER A 1 204 ? 1.610 8.335 -12.849 1.00 69.12 204 SER A C 1
ATOM 1555 O O . SER A 1 204 ? 0.850 8.866 -12.034 1.00 69.12 204 SER A O 1
ATOM 1557 N N . ARG A 1 205 ? 1.158 7.535 -13.830 1.00 69.31 205 ARG A N 1
ATOM 1558 C CA . ARG A 1 205 ? -0.266 7.200 -13.991 1.00 69.31 205 ARG A CA 1
ATOM 1559 C C . ARG A 1 205 ? -0.824 6.509 -12.745 1.00 69.31 205 ARG A C 1
ATOM 1561 O O . ARG A 1 205 ? -1.917 6.860 -12.312 1.00 69.31 205 ARG A O 1
ATOM 1568 N N . LYS A 1 206 ? -0.074 5.574 -12.150 1.00 67.06 206 LYS A N 1
ATOM 1569 C CA . LYS A 1 206 ? -0.543 4.764 -11.011 1.00 67.06 206 LYS A CA 1
ATOM 1570 C C . LYS A 1 206 ? -0.408 5.458 -9.656 1.00 67.06 206 LYS A C 1
ATOM 1572 O O . LYS A 1 206 ? -1.285 5.322 -8.810 1.00 67.06 206 LYS A O 1
ATOM 1577 N N . THR A 1 207 ? 0.637 6.258 -9.453 1.00 55.72 207 THR A N 1
ATOM 1578 C CA . THR A 1 207 ? 0.886 6.936 -8.163 1.00 55.72 207 THR A CA 1
ATOM 1579 C C . THR A 1 207 ? 0.072 8.208 -7.949 1.00 55.72 207 THR A C 1
ATOM 1581 O O . THR A 1 207 ? -0.181 8.585 -6.809 1.00 55.72 207 THR A O 1
ATOM 1584 N N . ARG A 1 208 ? -0.422 8.857 -9.011 1.00 53.19 208 ARG A N 1
ATOM 1585 C CA . ARG A 1 208 ? -1.273 10.056 -8.883 1.00 53.19 208 ARG A CA 1
ATOM 1586 C C . ARG A 1 208 ? -2.737 9.765 -8.530 1.00 53.19 208 ARG A C 1
ATOM 1588 O O . ARG A 1 208 ? -3.563 10.666 -8.639 1.00 53.19 208 ARG A O 1
ATOM 1595 N N . SER A 1 209 ? -3.073 8.535 -8.128 1.00 48.88 209 SER A N 1
ATOM 1596 C CA . SER A 1 209 ? -4.416 8.106 -7.692 1.00 48.88 209 SER A CA 1
ATOM 1597 C C . SER A 1 209 ? -5.558 8.364 -8.694 1.00 48.88 209 SER A C 1
ATOM 1599 O O . SER A 1 209 ? -6.720 8.108 -8.392 1.00 48.88 209 SER A O 1
ATOM 1601 N N . ARG A 1 210 ? -5.267 8.788 -9.932 1.00 43.66 210 ARG A N 1
ATOM 1602 C CA . ARG A 1 210 ? -6.241 8.717 -11.023 1.00 43.66 210 ARG A CA 1
ATOM 1603 C C . ARG A 1 210 ? -6.282 7.282 -11.507 1.00 43.66 210 ARG A C 1
ATOM 1605 O O . ARG A 1 210 ? -5.631 6.928 -12.486 1.00 43.66 210 ARG A O 1
ATOM 1612 N N . ASN A 1 211 ? -7.072 6.465 -10.823 1.00 39.31 211 ASN A N 1
ATOM 1613 C CA . ASN A 1 211 ? -7.603 5.261 -11.436 1.00 39.31 211 ASN A CA 1
ATOM 1614 C C . ASN A 1 211 ? -8.440 5.710 -12.643 1.00 39.31 211 ASN A C 1
ATOM 1616 O O . ASN A 1 211 ? -9.607 6.068 -12.509 1.00 39.31 211 ASN A O 1
ATOM 1620 N N . ILE A 1 212 ? -7.839 5.736 -13.833 1.00 42.47 212 ILE A N 1
ATOM 1621 C CA . ILE A 1 212 ? -8.604 5.727 -15.078 1.00 42.47 212 ILE A CA 1
ATOM 1622 C C . ILE A 1 212 ? -9.149 4.306 -15.179 1.00 42.47 212 ILE A C 1
ATOM 1624 O O . ILE A 1 212 ? -8.522 3.436 -15.777 1.00 42.47 212 ILE A O 1
ATOM 1628 N N . ARG A 1 213 ? -10.280 4.034 -14.525 1.00 41.97 213 ARG A N 1
ATOM 1629 C CA . ARG A 1 213 ? -10.984 2.764 -14.691 1.00 41.97 213 ARG A CA 1
ATOM 1630 C C . ARG A 1 213 ? -12.280 2.999 -15.448 1.00 41.97 213 ARG A C 1
ATOM 1632 O O . ARG A 1 213 ? -13.318 3.290 -14.868 1.00 41.97 213 ARG A O 1
ATOM 1639 N N . ASN A 1 214 ? -12.085 2.992 -16.764 1.00 35.50 214 ASN A N 1
ATOM 1640 C CA . ASN A 1 214 ? -12.975 2.634 -17.870 1.00 35.50 214 ASN A CA 1
ATOM 1641 C C . ASN A 1 214 ? -12.478 3.391 -19.109 1.00 35.50 214 ASN A C 1
ATOM 1643 O O . ASN A 1 214 ? -13.154 4.271 -19.630 1.00 35.50 214 ASN A O 1
ATOM 1647 N N . GLN A 1 215 ? -11.260 3.095 -19.568 1.00 37.16 215 GLN A N 1
ATOM 1648 C CA . GLN A 1 215 ? -11.047 3.160 -21.007 1.00 37.16 215 GLN A CA 1
ATOM 1649 C C . GLN A 1 215 ? -11.424 1.778 -21.517 1.00 37.16 215 GLN A C 1
ATOM 1651 O O . GLN A 1 215 ? -10.685 0.817 -21.314 1.00 37.16 215 GLN A O 1
ATOM 1656 N N . GLU A 1 216 ? -12.605 1.675 -22.128 1.00 33.44 216 GLU A N 1
ATOM 1657 C CA . GLU A 1 216 ? -12.752 0.721 -23.219 1.00 33.44 216 GLU A CA 1
ATOM 1658 C C . GLU A 1 216 ? -11.564 0.984 -24.142 1.00 33.44 216 GLU A C 1
ATOM 1660 O O . GLU A 1 216 ? -11.385 2.099 -24.638 1.00 33.44 216 GLU A O 1
ATOM 1665 N N . ILE A 1 217 ? -10.677 0.001 -24.265 1.00 39.91 217 ILE A N 1
ATOM 1666 C CA . ILE A 1 217 ? -9.658 0.035 -25.300 1.00 39.91 217 ILE A CA 1
ATOM 1667 C C . ILE A 1 217 ? -10.460 -0.071 -26.589 1.00 39.91 217 ILE A C 1
ATOM 1669 O O . ILE A 1 217 ? -10.922 -1.157 -26.927 1.00 39.91 217 ILE A O 1
ATOM 1673 N N . ASP A 1 218 ? -10.702 1.059 -27.248 1.00 37.50 218 ASP A N 1
ATOM 1674 C CA . ASP A 1 218 ? -11.239 1.050 -28.597 1.00 37.50 218 ASP A CA 1
ATOM 1675 C C . ASP A 1 218 ? -10.204 0.320 -29.469 1.00 37.50 218 ASP A C 1
ATOM 1677 O O . ASP A 1 218 ? -9.086 0.821 -29.637 1.00 37.50 218 ASP A O 1
ATOM 1681 N N . PRO A 1 219 ? -10.521 -0.879 -29.994 1.00 42.25 219 PRO A N 1
ATOM 1682 C CA . PRO A 1 219 ? -9.576 -1.681 -30.763 1.00 42.25 219 PRO A CA 1
ATOM 1683 C C . PRO A 1 219 ? -9.183 -1.021 -32.095 1.00 42.25 219 PRO A C 1
ATOM 1685 O O . PRO A 1 219 ? -8.379 -1.584 -32.834 1.00 42.25 219 PRO A O 1
ATOM 1688 N N . THR A 1 220 ? -9.745 0.147 -32.420 1.00 43.03 220 THR A N 1
ATOM 1689 C CA . THR A 1 220 ? -9.432 0.910 -33.630 1.00 43.03 220 THR A CA 1
ATOM 1690 C C . THR A 1 220 ? -8.345 1.973 -33.446 1.00 43.03 220 THR A C 1
ATOM 1692 O O . THR A 1 220 ? -7.874 2.514 -34.446 1.00 43.03 220 THR A O 1
ATOM 1695 N N . ILE A 1 221 ? -7.894 2.257 -32.216 1.00 46.38 221 ILE A N 1
ATOM 1696 C CA . ILE A 1 221 ? -6.859 3.274 -31.976 1.00 46.38 221 ILE A CA 1
ATOM 1697 C C . ILE A 1 221 ? -5.468 2.641 -32.094 1.00 46.38 221 ILE A C 1
ATOM 1699 O O . ILE A 1 221 ? -5.028 1.890 -31.221 1.00 46.38 221 ILE A O 1
ATOM 1703 N N . ASN A 1 222 ? -4.763 2.972 -33.177 1.00 42.31 222 ASN A N 1
ATOM 1704 C CA . ASN A 1 222 ? -3.367 2.606 -33.374 1.00 42.31 222 ASN A CA 1
ATOM 1705 C C . ASN A 1 222 ? -2.471 3.471 -32.457 1.00 42.31 222 ASN A C 1
ATOM 1707 O O . ASN A 1 222 ? -2.515 4.699 -32.557 1.00 42.31 222 ASN A O 1
ATOM 1711 N N . PRO A 1 223 ? -1.650 2.885 -31.563 1.00 41.75 223 PRO A N 1
ATOM 1712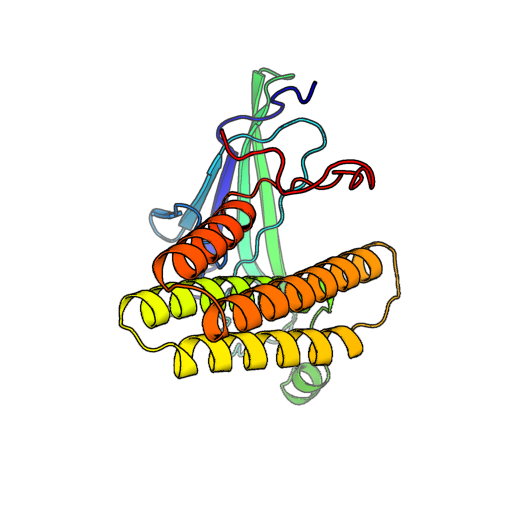 C CA . PRO A 1 223 ? -0.780 3.643 -30.657 1.00 41.75 223 PRO A CA 1
ATOM 1713 C C . PRO A 1 223 ? 0.280 4.516 -31.358 1.00 41.75 223 PRO A C 1
ATOM 1715 O O . PRO A 1 223 ? 0.879 5.364 -30.694 1.00 41.75 223 PRO A O 1
ATOM 1718 N N . ASP A 1 224 ? 0.474 4.361 -32.671 1.00 46.38 224 ASP A N 1
ATOM 1719 C CA . ASP A 1 224 ? 1.391 5.176 -33.479 1.00 46.38 224 ASP A CA 1
ATOM 1720 C C . ASP A 1 224 ? 0.808 6.529 -33.944 1.00 46.38 224 ASP A C 1
ATOM 1722 O O . ASP A 1 224 ? 1.551 7.370 -34.449 1.00 46.38 224 ASP A O 1
ATOM 1726 N N . ASP A 1 225 ? -0.483 6.810 -33.725 1.00 41.06 225 ASP A N 1
ATOM 1727 C CA . ASP A 1 225 ? -1.114 8.055 -34.209 1.00 41.06 225 ASP A CA 1
ATOM 1728 C C . ASP A 1 225 ? -0.824 9.303 -33.342 1.00 41.06 225 ASP A C 1
ATOM 1730 O O . ASP A 1 225 ? -1.250 10.410 -33.675 1.00 41.06 225 ASP A O 1
ATOM 1734 N N . TYR A 1 226 ? -0.064 9.173 -32.246 1.00 43.19 226 TYR A N 1
ATOM 1735 C CA . TYR A 1 226 ? 0.283 10.292 -31.349 1.00 43.19 226 TYR A CA 1
ATOM 1736 C C . TYR A 1 226 ? 1.691 10.867 -31.550 1.00 43.19 226 TYR A C 1
ATOM 1738 O O . TYR A 1 226 ? 2.215 11.548 -30.664 1.00 43.19 226 TYR A O 1
ATOM 1746 N N . ILE A 1 227 ? 2.307 10.633 -32.710 1.00 36.03 227 ILE A N 1
ATOM 1747 C CA . ILE A 1 227 ? 3.589 11.245 -33.069 1.00 36.03 227 ILE A CA 1
ATOM 1748 C C . ILE A 1 227 ? 3.377 12.248 -34.209 1.00 36.03 227 ILE A C 1
ATOM 1750 O O . ILE A 1 227 ? 3.506 11.915 -35.383 1.00 36.03 227 ILE A O 1
ATOM 1754 N N . ASN A 1 228 ? 3.042 13.484 -33.838 1.00 35.62 228 ASN A N 1
ATOM 1755 C CA . ASN A 1 228 ? 3.348 14.703 -34.594 1.00 35.62 228 ASN A CA 1
ATOM 1756 C C . ASN A 1 228 ? 3.668 15.827 -33.608 1.00 35.62 228 ASN A C 1
ATOM 1758 O O . ASN A 1 228 ? 2.796 16.129 -32.762 1.00 35.62 228 ASN A O 1
#

Foldseek 3Di:
DFAFFWFFKKKKKAFDPQCVPPDDKDWLLPFDWDDDPRIIIGTPGTDTPPADFDTAIDDDGDQDPDFAKDFGIKMKIWIQGPVVRDIDIDIDTDMDGHDPPVVVVPDDPDLLSVLVVLLSVLLVLLVVLLVCLVVVNLVVSLVSLLVSLVVLVVSLVVQDCPDPSSVVSSVVSNVSSVLSNVLSVCSVPHDSVVSSVSSVVVSCCVSVRPPPPDDPPPVPDDPVPPDD

Secondary structure (DSSP, 8-state):
---EEEEEEEEEEEE-GGGTTSPPPEETT---EEEETTEEEEEEEEEETT------EE-PPPP-SS-EEEEEEEEEEEEEETTTTEEEEEEEEEEEEE--HHHHHTPPPPHHHHHHHHHHHHHHHHHHHHHHHHTT-HHHHHHHHHHHHHHHHHHHTT----SHHHHHHHHHHHHHHHHHHHHHHHHHHS-HHHHHHHHHHHHHHHHT----------TT--GGGG--